Protein AF-A0A9D7W860-F1 (afdb_monomer_lite)

pLDDT: mean 84.28, std 11.46, range [34.5, 96.5]

Secondary structure (DSSP, 8-state):
---HHHHTT--TT--HHHHHHHHHHHHHHH-TTT---TTHHHHHHHHHHHHHHHSSHHHHHHHHHHHHHHHHHHHHHHHHS----PPPHHHHHHTS-HHHHHHHHHHHHHHHHHHHHHHHHHHS-HHHHHHHHHHHHHHHHHHHHHTSS--SSHHHHHHHHHHHHHHHHHHHHHHHHHHHHHHHHTTTS---S-HHHHHHHHHHHHHHHHHHHHHHHHHHHHHHHHHHSEEEEEEEE-TTT-BTTEEEEEEEETTEEEEEEEE--TTSBPB-SSSEEEEEEETTEEEEEEEPBTT-TTSHHHHTT--

Foldseek 3Di:
DDDLCVLLVHDQPDDLVSLVVSLVVVCCALPPVRDPDPCSVVSNVSSVVSCVQSNDDVSVVVVSVVVVVVVVVVVVVVVPPPPPPPCDPVNVCVPDDPVRNVVVVLLVVLVVLLVVVVVVCVVPPPVVLVVVLVVLLVVLLVLCLVLVLPFPDPVSVVSNVVSLVSNLVSLVVVLVVVVSVVSNVCSVPVPPDPVVVVSVVVSVVVSVVSVVVSVVVVVVVLVVQLVPAKDKDKWFWDPVPADQQWTWTWDDDDHDITTHIDGHHPVFFDDDPPRIFIKIAGPVDRSSIDTDGPPPPPCVVVVVVPD

Radius of gyration: 43.23 Å; chains: 1; bounding box: 90×48×123 Å

Structure (mmCIF, N/CA/C/O backbone):
data_AF-A0A9D7W860-F1
#
_entry.id   AF-A0A9D7W860-F1
#
loop_
_atom_site.group_PDB
_atom_site.id
_atom_site.type_symbol
_atom_site.label_atom_id
_atom_site.label_alt_id
_atom_site.label_comp_id
_atom_site.label_asym_id
_atom_site.label_entity_id
_atom_site.label_seq_id
_atom_site.pdbx_PDB_ins_code
_atom_site.Cartn_x
_atom_site.Cartn_y
_atom_site.Cartn_z
_atom_site.occupancy
_atom_site.B_iso_or_equiv
_atom_site.auth_seq_id
_atom_site.auth_comp_id
_atom_site.auth_asym_id
_atom_site.auth_atom_id
_atom_site.pdbx_PDB_model_num
ATOM 1 N N . MET A 1 1 ? 32.464 1.309 -52.902 1.00 80.38 1 MET A N 1
ATOM 2 C CA . MET A 1 1 ? 33.036 2.645 -53.168 1.00 80.38 1 MET A CA 1
ATOM 3 C C . MET A 1 1 ? 33.181 3.359 -51.838 1.00 80.38 1 MET A C 1
ATOM 5 O O . MET A 1 1 ? 32.217 3.386 -51.080 1.00 80.38 1 MET A O 1
ATOM 9 N N . ILE A 1 2 ? 34.373 3.854 -51.524 1.00 86.06 2 ILE A N 1
ATOM 10 C CA . ILE A 1 2 ? 34.630 4.595 -50.285 1.00 86.06 2 ILE A CA 1
ATOM 11 C C . ILE A 1 2 ? 34.098 6.019 -50.465 1.00 86.06 2 ILE A C 1
ATOM 13 O O . ILE A 1 2 ? 34.296 6.606 -51.526 1.00 86.06 2 ILE A O 1
ATOM 17 N N . ASN A 1 3 ? 33.403 6.555 -49.458 1.00 92.38 3 ASN A N 1
ATOM 18 C CA . ASN A 1 3 ? 32.897 7.927 -49.478 1.00 92.38 3 ASN A CA 1
ATOM 19 C C . ASN A 1 3 ? 33.919 8.871 -48.821 1.00 92.38 3 ASN A C 1
ATOM 21 O O . ASN A 1 3 ? 34.008 8.933 -47.595 1.00 92.38 3 ASN A O 1
ATOM 25 N N . TYR A 1 4 ? 34.661 9.615 -49.639 1.00 92.81 4 TYR A N 1
ATOM 26 C CA . TYR A 1 4 ? 35.712 10.528 -49.191 1.00 92.81 4 TYR A CA 1
ATOM 27 C C . TYR A 1 4 ? 35.168 11.793 -48.511 1.00 92.81 4 TYR A C 1
ATOM 29 O O . TYR A 1 4 ? 35.831 12.320 -47.621 1.00 92.81 4 TYR A O 1
ATOM 37 N N . TYR A 1 5 ? 33.943 12.233 -48.828 1.00 92.44 5 TYR A N 1
ATOM 38 C CA . TYR A 1 5 ? 33.283 13.322 -48.093 1.00 92.44 5 TYR A CA 1
ATOM 39 C C . TYR A 1 5 ? 33.079 12.953 -46.625 1.00 92.44 5 TYR A C 1
ATOM 41 O O . TYR A 1 5 ? 33.409 13.736 -45.739 1.00 92.44 5 TYR A O 1
ATOM 49 N N . LYS A 1 6 ? 32.632 11.718 -46.360 1.00 93.06 6 LYS A N 1
ATOM 50 C CA . LYS A 1 6 ? 32.472 11.210 -44.991 1.00 93.06 6 LYS A CA 1
ATOM 51 C C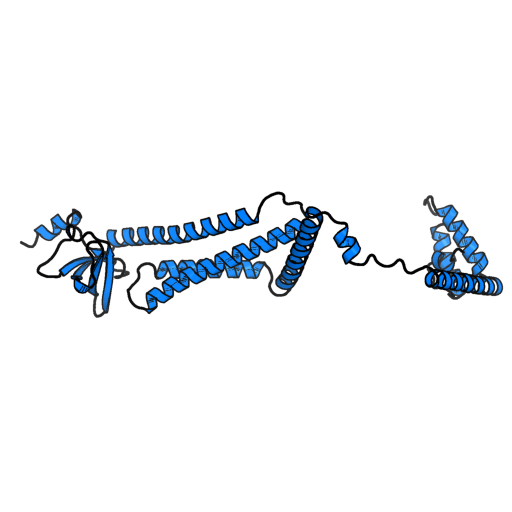 . LYS A 1 6 ? 33.798 11.099 -44.242 1.00 93.06 6 LYS A C 1
ATOM 53 O O . LYS A 1 6 ? 33.824 11.387 -43.052 1.00 93.06 6 LYS A O 1
ATOM 58 N N . ILE A 1 7 ? 34.879 10.722 -44.926 1.00 91.44 7 ILE A N 1
ATOM 59 C CA . ILE A 1 7 ? 36.225 10.652 -44.328 1.00 91.44 7 ILE A CA 1
ATOM 60 C C . ILE A 1 7 ? 36.727 12.051 -43.949 1.00 91.44 7 ILE A C 1
ATOM 62 O O . ILE A 1 7 ? 37.344 12.221 -42.903 1.00 91.44 7 ILE A O 1
ATOM 66 N N . LEU A 1 8 ? 36.407 13.066 -44.755 1.00 90.88 8 LEU A N 1
ATOM 67 C CA . LEU A 1 8 ? 36.710 14.467 -44.455 1.00 90.88 8 LEU A CA 1
ATOM 68 C C . LEU A 1 8 ? 35.730 15.117 -43.459 1.00 90.88 8 LEU A C 1
ATOM 70 O O . LEU A 1 8 ? 35.940 16.266 -43.073 1.00 90.88 8 LEU A O 1
ATOM 74 N N . GLY A 1 9 ? 34.669 14.416 -43.043 1.00 91.44 9 GLY A N 1
ATOM 75 C CA . GLY A 1 9 ? 33.631 14.952 -42.157 1.00 91.44 9 GLY A CA 1
ATOM 76 C C . GLY A 1 9 ? 32.735 16.011 -42.810 1.00 91.44 9 GLY A C 1
ATOM 77 O O . GLY A 1 9 ? 32.184 16.859 -42.112 1.00 91.44 9 GLY A O 1
ATOM 78 N N . LEU A 1 10 ? 32.612 15.987 -44.137 1.00 92.88 10 LEU A N 1
ATOM 79 C CA . LEU A 1 10 ? 31.811 16.922 -44.924 1.00 92.88 10 LEU A CA 1
ATOM 80 C C . LEU A 1 10 ? 30.508 16.280 -45.406 1.00 92.88 10 LEU A C 1
ATOM 82 O O . LEU A 1 10 ? 30.388 15.056 -45.523 1.00 92.88 10 LEU A O 1
ATOM 86 N N . GLU A 1 11 ? 29.535 17.124 -45.740 1.00 91.88 11 GLU A N 1
ATOM 87 C CA . GLU A 1 11 ? 28.359 16.685 -46.485 1.00 91.88 11 GLU A CA 1
ATOM 88 C C . GLU A 1 11 ? 28.748 16.248 -47.906 1.00 91.88 11 GLU A C 1
ATOM 90 O O . GLU A 1 11 ? 29.725 16.727 -48.492 1.00 91.88 11 GLU A O 1
ATOM 95 N N . ASN A 1 12 ? 27.981 15.314 -48.475 1.00 89.38 12 ASN A N 1
ATOM 96 C CA . ASN A 1 12 ? 28.189 14.898 -49.861 1.00 89.38 12 ASN A CA 1
ATOM 97 C C . ASN A 1 12 ? 28.020 16.114 -50.787 1.00 89.38 12 ASN A C 1
ATOM 99 O O . ASN A 1 12 ? 27.117 16.919 -50.573 1.00 89.38 12 ASN A O 1
ATOM 103 N N . TYR A 1 13 ? 28.838 16.205 -51.839 1.00 89.25 13 TYR A N 1
ATOM 104 C CA . TYR A 1 13 ? 28.833 17.315 -52.805 1.00 89.25 13 TYR A CA 1
ATOM 105 C C . TYR A 1 13 ? 29.320 18.675 -52.254 1.00 89.25 13 TYR A C 1
ATOM 107 O O . TYR A 1 13 ? 29.148 19.699 -52.918 1.00 89.25 13 TYR A O 1
ATOM 115 N N . ALA A 1 14 ? 29.984 18.705 -51.089 1.00 91.50 14 ALA A N 1
ATOM 116 C CA . ALA A 1 14 ? 30.584 19.919 -50.519 1.00 91.50 14 ALA A CA 1
ATOM 117 C C . ALA A 1 14 ? 31.565 20.625 -51.480 1.00 91.50 14 ALA A C 1
ATOM 119 O O . ALA A 1 14 ? 32.156 20.006 -52.374 1.00 91.50 14 ALA A O 1
ATOM 120 N N . SER A 1 15 ? 31.751 21.938 -51.309 1.00 92.44 15 SER A N 1
ATOM 121 C CA . SER A 1 15 ? 32.576 22.760 -52.205 1.00 92.44 15 SER A CA 1
ATOM 122 C C . SER A 1 15 ? 34.067 22.380 -52.148 1.00 92.44 15 SER A C 1
ATOM 124 O O . SER A 1 15 ? 34.555 21.846 -51.154 1.00 92.44 15 SER A O 1
ATOM 126 N N . ILE A 1 16 ? 34.827 22.664 -53.214 1.00 91.50 16 ILE A N 1
ATOM 127 C CA . ILE A 1 16 ? 36.275 22.363 -53.253 1.00 91.50 16 ILE A CA 1
ATOM 128 C C . ILE A 1 16 ? 37.029 23.140 -52.166 1.00 91.50 16 ILE A C 1
ATOM 130 O O . ILE A 1 16 ? 38.019 22.653 -51.614 1.00 91.50 16 ILE A O 1
ATOM 134 N N . THR A 1 17 ? 36.565 24.347 -51.836 1.00 91.56 17 THR A N 1
ATOM 135 C CA . THR A 1 17 ? 37.132 25.147 -50.749 1.00 91.56 17 THR A CA 1
ATOM 136 C C . THR A 1 17 ? 36.980 24.440 -49.407 1.00 91.56 17 THR A C 1
ATOM 138 O O . THR A 1 17 ? 37.959 24.369 -48.665 1.00 91.56 17 THR A O 1
ATOM 141 N N . ASP A 1 18 ? 35.825 23.828 -49.141 1.00 91.94 18 ASP A N 1
ATOM 142 C CA . ASP A 1 18 ? 35.564 23.093 -47.895 1.00 91.94 18 ASP A CA 1
ATOM 143 C C . ASP A 1 18 ? 36.369 21.792 -47.823 1.00 91.94 18 ASP A C 1
ATOM 145 O O . ASP A 1 18 ? 36.938 21.450 -46.788 1.00 91.94 18 ASP A O 1
ATOM 149 N N . VAL A 1 19 ? 36.505 21.094 -48.952 1.00 92.50 19 VAL A N 1
ATOM 150 C CA . VAL A 1 19 ? 37.361 19.904 -49.068 1.00 92.50 19 VAL A CA 1
ATOM 151 C C . VAL A 1 19 ? 38.817 20.248 -48.745 1.00 92.50 19 VAL A C 1
ATOM 153 O O . VAL A 1 19 ? 39.468 19.554 -47.961 1.00 92.50 19 VAL A O 1
ATOM 156 N N . LYS A 1 20 ? 39.338 21.348 -49.304 1.00 91.56 20 LYS A N 1
ATOM 157 C CA . LYS A 1 20 ? 40.728 21.779 -49.086 1.00 91.56 20 LYS A CA 1
ATOM 158 C C . LYS A 1 20 ? 40.980 22.215 -47.642 1.00 91.56 20 LYS A C 1
ATOM 160 O O . LYS A 1 20 ? 42.070 21.960 -47.124 1.00 91.56 20 LYS A O 1
ATOM 165 N N . THR A 1 21 ? 40.019 22.868 -46.990 1.00 93.75 21 THR A N 1
ATOM 166 C CA . THR A 1 21 ? 40.152 23.277 -45.582 1.00 93.75 21 THR A CA 1
ATOM 167 C C . THR A 1 21 ? 40.072 22.076 -44.642 1.00 93.75 21 THR A C 1
ATOM 169 O O . THR A 1 21 ? 40.943 21.935 -43.779 1.00 93.75 21 THR A O 1
ATOM 172 N N . ALA A 1 22 ? 39.112 21.171 -44.851 1.00 92.75 22 ALA A N 1
ATOM 173 C CA . ALA A 1 22 ? 38.958 19.948 -44.064 1.00 92.75 22 ALA A CA 1
ATOM 174 C C . ALA A 1 22 ? 40.185 19.032 -44.183 1.00 92.75 22 ALA A C 1
ATOM 176 O O . ALA A 1 22 ? 40.736 18.607 -43.167 1.00 92.75 22 ALA A O 1
ATOM 177 N N . TYR A 1 23 ? 40.692 18.823 -45.403 1.00 93.88 23 TYR A N 1
ATOM 178 C CA . TYR A 1 23 ? 41.920 18.059 -45.637 1.00 93.88 23 TYR A CA 1
ATOM 179 C C . TYR A 1 23 ? 43.113 18.651 -44.875 1.00 93.88 23 TYR A C 1
ATOM 181 O O . TYR A 1 23 ? 43.808 17.934 -44.160 1.00 93.88 23 TYR A O 1
ATOM 189 N N . LYS A 1 24 ? 43.338 19.971 -44.970 1.00 92.38 24 LYS A N 1
ATOM 190 C CA . LYS A 1 24 ? 44.455 20.640 -44.275 1.00 92.38 24 LYS A CA 1
ATOM 191 C C . LYS A 1 24 ? 44.361 20.516 -42.754 1.00 92.38 24 LYS A C 1
ATOM 193 O O . LYS A 1 24 ? 45.394 20.490 -42.089 1.00 92.38 24 LYS A O 1
ATOM 198 N N . LYS A 1 25 ? 43.146 20.484 -42.204 1.00 93.31 25 LYS A N 1
ATOM 199 C CA . LYS A 1 25 ? 42.916 20.305 -40.768 1.00 93.31 25 LYS A CA 1
ATOM 200 C C . LYS A 1 25 ? 43.225 18.870 -40.338 1.00 93.31 25 LYS A C 1
ATOM 202 O O . LYS A 1 25 ? 43.970 18.681 -39.384 1.00 93.31 25 LYS A O 1
ATOM 207 N N . LEU A 1 26 ? 42.699 17.886 -41.066 1.00 91.62 26 LEU A N 1
ATOM 208 C CA . LEU A 1 26 ? 42.833 16.467 -40.729 1.00 91.62 26 LEU A CA 1
ATOM 209 C C . LEU A 1 26 ? 44.247 15.932 -40.976 1.00 91.62 26 LEU A C 1
ATOM 211 O O . LEU A 1 26 ? 44.757 15.175 -40.158 1.00 91.62 26 LEU A O 1
ATOM 215 N N . ILE A 1 27 ? 44.930 16.379 -42.034 1.00 91.38 27 ILE A N 1
ATOM 216 C CA . ILE A 1 27 ? 46.297 15.922 -42.319 1.00 91.38 27 ILE A CA 1
ATOM 217 C C . ILE A 1 27 ? 47.278 16.358 -41.227 1.00 91.38 27 ILE A C 1
ATOM 219 O O . ILE A 1 27 ? 48.158 15.596 -40.868 1.00 91.38 27 ILE A O 1
ATOM 223 N N . LYS A 1 28 ? 47.096 17.545 -40.631 1.00 89.38 28 LYS A N 1
ATOM 224 C CA . LYS A 1 28 ? 47.920 18.005 -39.499 1.00 89.38 28 LYS A CA 1
ATOM 225 C C . LYS A 1 28 ? 47.715 17.169 -38.238 1.00 89.38 28 LYS A C 1
ATOM 227 O O . LYS A 1 28 ? 48.594 17.145 -37.388 1.00 89.38 28 LYS A O 1
ATOM 232 N N . GLN A 1 29 ? 46.551 16.540 -38.113 1.00 87.00 29 GLN A N 1
ATOM 233 C CA . GLN A 1 29 ? 46.183 15.730 -36.962 1.00 87.00 29 GLN A CA 1
ATOM 234 C C . GLN A 1 29 ? 46.633 14.274 -37.113 1.00 87.00 29 GLN A C 1
ATOM 236 O O . GLN A 1 29 ? 47.006 13.670 -36.118 1.00 87.00 29 GLN A O 1
ATOM 241 N N . TYR A 1 30 ? 46.601 13.726 -38.331 1.00 89.00 30 TYR A N 1
ATOM 242 C CA . TYR A 1 30 ? 46.876 12.309 -38.598 1.00 89.00 30 TYR A CA 1
ATOM 243 C C . TYR A 1 30 ? 48.201 12.045 -39.323 1.00 89.00 30 TYR A C 1
ATOM 245 O O . TYR A 1 30 ? 48.482 10.891 -39.625 1.00 89.00 30 TYR A O 1
ATOM 253 N N . HIS A 1 31 ? 49.027 13.065 -39.589 1.00 85.19 31 HIS A N 1
ATOM 254 C CA . HIS A 1 31 ? 50.333 12.858 -40.224 1.00 85.19 31 HIS A CA 1
ATOM 255 C C . HIS A 1 31 ? 51.189 11.883 -39.395 1.00 85.19 31 HIS A C 1
ATOM 257 O O . HIS A 1 31 ? 51.284 12.088 -38.181 1.00 85.19 31 HIS A O 1
ATOM 263 N N . PRO A 1 32 ? 51.856 10.888 -40.011 1.00 85.31 32 PRO A N 1
ATOM 264 C CA . PRO A 1 32 ? 52.667 9.903 -39.285 1.00 85.31 32 PRO A CA 1
ATOM 265 C C . PRO A 1 32 ? 53.799 10.540 -38.461 1.00 85.31 32 PRO A C 1
ATOM 267 O O . PRO A 1 32 ? 54.179 10.008 -37.427 1.00 85.31 32 PRO A O 1
ATOM 270 N N . ASP A 1 33 ? 54.286 11.716 -38.871 1.00 85.69 33 ASP A N 1
ATOM 271 C CA . ASP A 1 33 ? 55.333 12.445 -38.134 1.00 85.69 33 ASP A CA 1
ATOM 272 C C . ASP A 1 33 ? 54.820 13.204 -36.893 1.00 85.69 33 ASP A C 1
ATOM 274 O O . ASP A 1 33 ? 55.619 13.654 -36.074 1.00 85.69 33 ASP A O 1
ATOM 278 N N . VAL A 1 34 ? 53.504 13.414 -36.766 1.00 84.69 34 VAL A N 1
ATOM 279 C CA . VAL A 1 34 ? 52.897 14.248 -35.704 1.00 84.69 34 VAL A CA 1
ATOM 280 C C . VAL A 1 34 ? 51.986 13.430 -34.787 1.00 84.69 34 VAL A C 1
ATOM 282 O O . VAL A 1 34 ? 51.887 13.726 -33.598 1.00 84.69 34 VAL A O 1
ATOM 285 N N . SER A 1 35 ? 51.318 12.409 -35.323 1.00 83.25 35 SER A N 1
ATOM 286 C CA . SER A 1 35 ? 50.382 11.566 -34.583 1.00 83.25 35 SER A CA 1
ATOM 287 C C . SER A 1 35 ? 51.039 10.272 -34.116 1.00 83.25 35 SER A C 1
ATOM 289 O O . SER A 1 35 ? 51.704 9.595 -34.890 1.00 83.25 35 SER A O 1
ATOM 291 N N . SER A 1 36 ? 50.802 9.894 -32.860 1.00 82.38 36 SER A N 1
ATOM 292 C CA . SER A 1 36 ? 51.228 8.603 -32.293 1.00 82.38 36 SER A CA 1
ATOM 293 C C . SER A 1 36 ? 50.157 7.509 -32.413 1.00 82.38 36 SER A C 1
ATOM 295 O O . SER A 1 36 ? 50.280 6.459 -31.785 1.00 82.38 36 SER A O 1
ATOM 297 N N . ASP A 1 37 ? 49.079 7.774 -33.155 1.00 82.81 37 ASP A N 1
ATOM 298 C CA . ASP A 1 37 ? 47.949 6.859 -33.316 1.00 82.81 37 ASP A CA 1
ATOM 299 C C . ASP A 1 37 ? 48.332 5.702 -34.266 1.00 82.81 37 ASP A C 1
ATOM 301 O O . ASP A 1 37 ? 48.817 5.978 -35.368 1.00 82.81 37 ASP A O 1
ATOM 305 N N . PRO A 1 38 ? 48.140 4.420 -33.897 1.00 83.50 38 PRO A N 1
ATOM 306 C CA . PRO A 1 38 ? 48.471 3.279 -34.760 1.00 83.50 38 PRO A CA 1
ATOM 307 C C . PRO A 1 38 ? 47.781 3.306 -36.134 1.00 83.50 38 PRO A C 1
ATOM 309 O O . PRO A 1 38 ? 48.336 2.782 -37.098 1.00 83.50 38 PRO A O 1
ATOM 312 N N . ASP A 1 39 ? 46.627 3.970 -36.252 1.00 84.56 39 ASP A N 1
ATOM 313 C CA . ASP A 1 39 ? 45.860 4.073 -37.502 1.00 84.56 39 ASP A CA 1
ATOM 314 C C . ASP A 1 39 ? 46.213 5.329 -38.336 1.00 84.56 39 ASP A C 1
ATOM 316 O O . ASP A 1 39 ? 45.613 5.591 -39.386 1.00 84.56 39 ASP A O 1
ATOM 320 N N . ALA A 1 40 ? 47.192 6.132 -37.894 1.00 86.00 40 ALA A N 1
ATOM 321 C CA . ALA A 1 40 ? 47.572 7.398 -38.527 1.00 86.00 40 ALA A CA 1
ATOM 322 C C . ALA A 1 40 ? 48.028 7.233 -39.989 1.00 86.00 40 ALA A C 1
ATOM 324 O O . ALA A 1 40 ? 47.690 8.056 -40.847 1.00 86.00 40 ALA A O 1
ATOM 325 N N . GLU A 1 41 ? 48.753 6.155 -40.298 1.00 87.94 41 GLU A N 1
ATOM 326 C CA . GLU A 1 41 ? 49.232 5.871 -41.655 1.00 87.94 41 GLU A CA 1
ATOM 327 C C . GLU A 1 41 ? 48.070 5.564 -42.615 1.00 87.94 41 GLU A C 1
ATOM 329 O O . GLU A 1 41 ? 48.001 6.105 -43.725 1.00 87.94 41 GLU A O 1
ATOM 334 N N . GLU A 1 42 ? 47.120 4.733 -42.179 1.00 89.56 42 GLU A N 1
ATOM 335 C CA . GLU A 1 42 ? 45.969 4.344 -42.995 1.00 89.56 42 GLU A CA 1
ATOM 336 C C . GLU A 1 42 ? 45.033 5.539 -43.226 1.00 89.56 42 GLU A C 1
ATOM 338 O O . GLU A 1 42 ? 44.626 5.816 -44.359 1.00 89.56 42 GLU A O 1
ATOM 343 N N . MET A 1 43 ? 44.770 6.323 -42.178 1.00 87.62 43 MET A N 1
ATOM 344 C CA . MET A 1 43 ? 43.968 7.542 -42.280 1.00 87.62 43 MET A CA 1
ATOM 345 C C . MET A 1 43 ? 44.619 8.580 -43.193 1.00 87.62 43 MET A C 1
ATOM 347 O O . MET A 1 43 ? 43.941 9.157 -44.045 1.00 87.62 43 MET A O 1
ATOM 351 N N . THR A 1 44 ? 45.934 8.771 -43.094 1.00 90.06 44 THR A N 1
ATOM 352 C CA . THR A 1 44 ? 46.683 9.651 -44.002 1.00 90.06 44 THR A CA 1
ATOM 353 C C . THR A 1 44 ? 46.546 9.209 -45.459 1.00 90.06 44 THR A C 1
ATOM 355 O O . THR A 1 44 ? 46.323 10.045 -46.339 1.00 90.06 44 THR A O 1
ATOM 358 N N . ARG A 1 45 ? 46.590 7.898 -45.730 1.00 92.00 45 ARG A N 1
ATOM 359 C CA . ARG A 1 45 ? 46.369 7.342 -47.074 1.00 92.00 45 ARG A CA 1
ATOM 360 C C . ARG A 1 45 ? 44.979 7.692 -47.610 1.00 92.00 45 ARG A C 1
ATOM 362 O O . ARG A 1 45 ? 44.866 8.185 -48.733 1.00 92.00 45 ARG A O 1
ATOM 369 N N . TYR A 1 46 ? 43.929 7.519 -46.807 1.00 92.38 46 TYR A N 1
ATOM 370 C CA . TYR A 1 46 ? 42.569 7.885 -47.216 1.00 92.38 46 TYR A CA 1
ATOM 371 C C . TYR A 1 46 ? 42.376 9.394 -47.402 1.00 92.38 46 TYR A C 1
ATOM 373 O O . TYR A 1 46 ? 41.659 9.801 -48.316 1.00 92.38 46 TYR A O 1
ATOM 381 N N . LEU A 1 47 ? 43.020 10.228 -46.580 1.00 92.38 47 LEU A N 1
ATOM 382 C CA . LEU A 1 47 ? 42.992 11.686 -46.735 1.00 92.38 47 LEU A CA 1
ATOM 383 C C . LEU A 1 47 ? 43.669 12.125 -48.040 1.00 92.38 47 LEU A C 1
ATOM 385 O O . LEU A 1 47 ? 43.158 13.010 -48.728 1.00 92.38 47 LEU A O 1
ATOM 389 N N . ASN A 1 48 ? 44.781 11.488 -48.410 1.00 92.44 48 ASN A N 1
ATOM 390 C CA . ASN A 1 48 ? 45.473 11.755 -49.670 1.00 92.44 48 ASN A CA 1
ATOM 391 C C . ASN A 1 48 ? 44.611 11.375 -50.880 1.00 92.44 48 ASN A C 1
ATOM 393 O O . ASN A 1 48 ? 44.461 12.192 -51.788 1.00 92.44 48 ASN A O 1
ATOM 397 N N . HIS A 1 49 ? 43.959 10.209 -50.853 1.00 92.56 49 HIS A N 1
ATOM 398 C CA . HIS A 1 49 ? 42.997 9.837 -51.894 1.00 92.56 49 HIS A CA 1
ATOM 399 C C . HIS A 1 49 ? 41.791 10.781 -51.930 1.00 92.56 49 HIS A C 1
ATOM 401 O O . HIS A 1 49 ? 41.359 11.191 -53.004 1.00 92.56 49 HIS A O 1
ATOM 407 N N . ALA A 1 50 ? 41.275 11.210 -50.774 1.00 92.12 50 ALA A N 1
ATOM 408 C CA . ALA A 1 50 ? 40.201 12.196 -50.729 1.00 92.12 50 ALA A CA 1
ATOM 409 C C . ALA A 1 50 ? 40.606 13.503 -51.430 1.00 92.12 50 ALA A C 1
ATOM 411 O O . ALA A 1 50 ? 39.821 14.058 -52.194 1.00 92.12 50 ALA A O 1
ATOM 412 N N . LYS A 1 51 ? 41.841 13.973 -51.229 1.00 91.94 51 LYS A N 1
ATOM 413 C CA . LYS A 1 51 ? 42.375 15.148 -51.930 1.00 91.94 51 LYS A CA 1
ATOM 414 C C . LYS A 1 51 ? 42.553 14.909 -53.431 1.00 91.94 51 LYS A C 1
ATOM 416 O O . LYS A 1 51 ? 42.259 15.815 -54.201 1.00 91.94 51 LYS A O 1
ATOM 421 N N . GLU A 1 52 ? 43.028 13.738 -53.840 1.00 91.44 52 GLU A N 1
ATOM 422 C CA . GLU A 1 52 ? 43.226 13.373 -55.250 1.00 91.44 52 GLU A CA 1
ATOM 423 C C . GLU A 1 52 ? 41.902 13.386 -56.031 1.00 91.44 52 GLU A C 1
ATOM 425 O O . GLU A 1 52 ? 41.808 13.994 -57.095 1.00 91.44 52 GLU A O 1
ATOM 430 N N . PHE A 1 53 ? 40.851 12.790 -55.463 1.00 90.94 53 PHE A N 1
ATOM 431 C CA . PHE A 1 53 ? 39.552 12.682 -56.130 1.00 90.94 53 PHE A CA 1
ATOM 432 C C . PHE A 1 53 ? 38.662 13.921 -55.964 1.00 90.94 53 PHE A C 1
ATOM 434 O O . PHE A 1 53 ? 37.840 14.182 -56.833 1.00 90.94 53 PHE A O 1
ATOM 441 N N . LEU A 1 54 ? 38.804 14.694 -54.879 1.00 91.88 54 LEU A N 1
ATOM 442 C CA . LEU A 1 54 ? 37.928 15.842 -54.583 1.00 91.88 54 LEU A CA 1
ATOM 443 C C . LEU A 1 54 ? 38.609 17.215 -54.740 1.00 91.88 54 LEU A C 1
ATOM 445 O O . LEU A 1 54 ? 37.954 18.248 -54.574 1.00 91.88 54 LEU A O 1
ATOM 449 N N . GLY A 1 55 ? 39.921 17.252 -54.989 1.00 85.81 55 GLY A N 1
ATOM 450 C CA . GLY A 1 55 ? 40.726 18.480 -54.985 1.00 85.81 55 GLY A CA 1
ATOM 451 C C . GLY A 1 55 ? 40.635 19.321 -56.259 1.00 85.81 55 GLY A C 1
ATOM 452 O O . GLY A 1 55 ? 40.787 20.548 -56.171 1.00 85.81 55 GLY A O 1
ATOM 453 N N . ASP A 1 56 ? 40.344 18.672 -57.389 1.00 91.31 56 ASP A N 1
ATOM 454 C CA . ASP A 1 56 ? 40.242 19.270 -58.722 1.00 91.31 56 ASP A CA 1
ATOM 455 C C . ASP A 1 56 ? 38.817 19.161 -59.269 1.00 91.31 56 ASP A C 1
ATOM 457 O O . ASP A 1 56 ? 38.108 18.194 -59.000 1.00 91.31 56 ASP A O 1
ATOM 461 N N . GLN A 1 57 ? 38.396 20.156 -60.055 1.00 89.69 57 GLN A N 1
ATOM 462 C CA . GLN A 1 57 ? 37.016 20.262 -60.540 1.00 89.69 57 GLN A CA 1
ATOM 463 C C . GLN A 1 57 ? 36.600 19.055 -61.394 1.00 89.69 57 GLN A C 1
ATOM 465 O O . GLN A 1 57 ? 35.550 18.473 -61.142 1.00 89.69 57 GLN A O 1
ATOM 470 N N . LEU A 1 58 ? 37.438 18.648 -62.354 1.00 91.00 58 LEU A N 1
ATOM 471 C CA . LEU A 1 58 ? 37.149 17.515 -63.243 1.00 91.00 58 LEU A CA 1
ATOM 472 C C . LEU A 1 58 ? 37.084 16.190 -62.466 1.00 91.00 58 LEU A C 1
ATOM 474 O O . LEU A 1 58 ? 36.103 15.458 -62.570 1.00 91.00 58 LEU A O 1
ATOM 478 N N . SER A 1 59 ? 38.083 15.924 -61.617 1.00 89.12 59 SER A N 1
ATOM 479 C CA . SER A 1 59 ? 38.138 14.715 -60.783 1.00 89.12 59 SER A CA 1
ATOM 480 C C . SER A 1 59 ? 36.958 14.626 -59.814 1.00 89.12 59 SER A C 1
ATOM 482 O O . SER A 1 59 ? 36.376 13.552 -59.639 1.00 89.12 59 SER A O 1
ATOM 484 N N . LYS A 1 60 ? 36.558 15.764 -59.228 1.00 91.88 60 LYS A N 1
ATOM 485 C CA . LYS A 1 60 ? 35.410 15.848 -58.325 1.00 91.88 60 LYS A CA 1
ATOM 486 C C . LYS A 1 60 ? 34.105 15.542 -59.056 1.00 91.88 60 LYS A C 1
ATOM 488 O O . LYS A 1 60 ? 33.296 14.782 -58.535 1.00 91.88 60 LYS A O 1
ATOM 493 N N . GLU A 1 61 ? 33.890 16.105 -60.244 1.00 92.69 61 GLU A N 1
ATOM 494 C CA . GLU A 1 61 ? 32.671 15.863 -61.029 1.00 92.69 61 GLU A CA 1
ATOM 495 C C . GLU A 1 61 ? 32.507 14.384 -61.406 1.00 92.69 61 GLU A C 1
ATOM 497 O O . GLU A 1 61 ? 31.406 13.826 -61.302 1.00 92.69 61 GLU A O 1
ATOM 502 N N . ASP A 1 62 ? 33.601 13.726 -61.790 1.00 92.06 62 ASP A N 1
ATOM 503 C CA . ASP A 1 62 ? 33.604 12.294 -62.087 1.00 92.06 62 ASP A CA 1
ATOM 504 C C . ASP A 1 62 ? 33.350 11.451 -60.832 1.00 92.06 62 ASP A C 1
ATOM 506 O O . ASP A 1 62 ? 32.537 10.517 -60.859 1.00 92.06 62 ASP A O 1
ATOM 510 N N . TYR A 1 63 ? 33.974 11.811 -59.708 1.00 92.56 63 TYR A N 1
ATOM 511 C CA . TYR A 1 63 ? 33.743 11.153 -58.426 1.00 92.56 63 TYR A CA 1
ATOM 512 C C . TYR A 1 63 ? 32.291 11.311 -57.947 1.00 92.56 63 TYR A C 1
ATOM 514 O O . TYR A 1 63 ? 31.656 10.331 -57.551 1.00 92.56 63 TYR A O 1
ATOM 522 N N . ASP A 1 64 ? 31.727 12.514 -58.046 1.00 93.31 64 ASP A N 1
ATOM 523 C CA . ASP A 1 64 ? 30.347 12.830 -57.669 1.00 93.31 64 ASP A CA 1
ATOM 524 C C . ASP A 1 64 ? 29.334 12.033 -58.503 1.00 93.31 64 ASP A C 1
ATOM 526 O O . ASP A 1 64 ? 28.334 11.523 -57.974 1.00 93.31 64 ASP A O 1
ATOM 530 N N . ARG A 1 65 ? 29.613 11.860 -59.801 1.00 92.12 65 ARG A N 1
ATOM 531 C CA . ARG A 1 65 ? 28.818 11.013 -60.700 1.00 92.12 65 ARG A CA 1
ATOM 532 C C . ARG A 1 65 ? 28.875 9.547 -60.278 1.00 92.12 65 ARG A C 1
ATOM 534 O O . ARG A 1 65 ? 27.826 8.905 -60.177 1.00 92.12 65 ARG A O 1
ATOM 541 N N . GLN A 1 66 ? 30.067 9.022 -60.002 1.00 92.06 66 GLN A N 1
ATOM 542 C CA . GLN A 1 66 ? 30.243 7.643 -59.539 1.00 92.06 66 GLN A CA 1
ATOM 543 C C . GLN A 1 66 ? 29.555 7.407 -58.188 1.00 92.06 66 GLN A C 1
ATOM 545 O O . GLN A 1 66 ? 28.849 6.409 -58.021 1.00 92.06 66 GLN A O 1
ATOM 550 N N . LEU A 1 67 ? 29.680 8.353 -57.252 1.00 92.81 67 LEU A N 1
ATOM 551 C CA . LEU A 1 67 ? 29.056 8.286 -55.933 1.00 92.81 67 LEU A CA 1
ATOM 552 C C . LEU A 1 67 ? 27.529 8.268 -56.049 1.00 92.81 67 LEU A C 1
ATOM 554 O O . LEU A 1 67 ? 26.866 7.471 -55.381 1.00 92.81 67 LEU A O 1
ATOM 558 N N . LYS A 1 68 ? 26.970 9.088 -56.948 1.00 92.38 68 LYS A N 1
ATOM 559 C CA . LYS A 1 68 ? 25.533 9.104 -57.247 1.00 92.38 68 LYS A CA 1
ATOM 560 C C . LYS A 1 68 ? 25.055 7.759 -57.794 1.00 92.38 68 LYS A C 1
ATOM 562 O O . LYS A 1 68 ? 24.040 7.246 -57.328 1.00 92.38 68 LYS A O 1
ATOM 567 N N . ILE A 1 69 ? 25.780 7.173 -58.749 1.00 91.69 69 ILE A N 1
ATOM 568 C CA . ILE A 1 69 ? 25.439 5.862 -59.325 1.00 91.69 69 ILE A CA 1
ATOM 569 C C . ILE A 1 69 ? 25.493 4.776 -58.248 1.00 91.69 69 ILE A C 1
ATOM 571 O O . ILE A 1 69 ? 24.539 4.012 -58.110 1.00 91.69 69 ILE A O 1
ATOM 575 N N . ALA A 1 70 ? 26.554 4.744 -57.439 1.00 90.56 70 ALA A N 1
ATOM 576 C CA . ALA A 1 70 ? 26.685 3.789 -56.342 1.00 90.56 70 ALA A CA 1
ATOM 577 C C . ALA A 1 70 ? 25.521 3.904 -55.342 1.00 90.56 70 ALA A C 1
ATOM 579 O O . ALA A 1 70 ? 24.973 2.891 -54.907 1.00 90.56 70 ALA A O 1
ATOM 580 N N . TYR A 1 71 ? 25.099 5.131 -55.025 1.00 89.12 71 TYR A N 1
ATOM 581 C CA . TYR A 1 71 ? 23.965 5.374 -54.136 1.00 89.12 71 TYR A CA 1
ATOM 582 C C . TYR A 1 71 ? 22.636 4.903 -54.744 1.00 89.12 71 TYR A C 1
ATOM 584 O O . TYR A 1 71 ? 21.839 4.258 -54.064 1.00 89.12 71 TYR A O 1
ATOM 592 N N . LEU A 1 72 ? 22.407 5.164 -56.035 1.00 90.56 72 LEU A N 1
ATOM 593 C CA . LEU A 1 72 ? 21.208 4.709 -56.747 1.00 90.56 72 LEU A CA 1
ATOM 594 C C . LEU A 1 72 ? 21.127 3.179 -56.831 1.00 90.56 72 LEU A C 1
ATOM 596 O O . LEU A 1 72 ? 20.051 2.617 -56.623 1.00 90.56 72 LEU A O 1
ATOM 600 N N . VAL A 1 73 ? 22.255 2.509 -57.079 1.00 90.62 73 VAL A N 1
ATOM 601 C CA . VAL A 1 73 ? 22.342 1.041 -57.096 1.00 90.62 73 VAL A CA 1
ATOM 602 C C . VAL A 1 73 ? 22.021 0.458 -55.720 1.00 90.62 73 VAL A C 1
ATOM 604 O O . VAL A 1 73 ? 21.268 -0.510 -55.631 1.00 90.62 73 VAL A O 1
ATOM 607 N N . GLU A 1 74 ? 22.524 1.058 -54.638 1.00 87.50 74 GLU A N 1
ATOM 608 C CA . GLU A 1 74 ? 22.221 0.583 -53.284 1.00 87.50 74 GLU A CA 1
ATOM 609 C C . GLU A 1 74 ? 20.752 0.830 -52.907 1.00 87.50 74 GLU A C 1
ATOM 611 O O . GLU A 1 74 ? 20.122 -0.040 -52.311 1.00 87.50 74 GLU A O 1
ATOM 616 N N . ILE A 1 75 ? 20.151 1.953 -53.322 1.00 87.50 75 ILE A N 1
ATOM 617 C CA . ILE A 1 75 ? 18.705 2.181 -53.156 1.00 87.50 75 ILE A CA 1
ATOM 618 C C . ILE A 1 75 ? 17.895 1.103 -53.883 1.00 87.50 75 ILE A C 1
ATOM 620 O O . ILE A 1 75 ? 16.943 0.568 -53.312 1.00 87.50 75 ILE A O 1
ATOM 624 N N . ASP A 1 76 ? 18.242 0.783 -55.131 1.00 89.25 76 ASP A N 1
ATOM 625 C CA . ASP A 1 76 ? 17.553 -0.256 -55.903 1.00 89.25 76 ASP A CA 1
ATOM 626 C C . ASP A 1 76 ? 17.730 -1.635 -55.252 1.00 89.25 76 ASP A C 1
ATOM 628 O O . ASP A 1 76 ? 16.761 -2.369 -55.065 1.00 89.25 76 ASP A O 1
ATOM 632 N N . ARG A 1 77 ? 18.937 -1.949 -54.773 1.00 88.50 77 ARG A N 1
ATOM 633 C CA . ARG A 1 77 ? 19.206 -3.160 -53.991 1.00 88.50 77 ARG A CA 1
ATOM 634 C C . ARG A 1 77 ? 18.343 -3.227 -52.733 1.00 88.50 77 ARG A C 1
ATOM 636 O O . ARG A 1 77 ? 17.737 -4.264 -52.479 1.00 88.50 77 ARG A O 1
ATOM 643 N N . LEU A 1 78 ? 18.249 -2.143 -51.963 1.00 85.25 78 LEU A N 1
ATOM 644 C CA . LEU A 1 78 ? 17.426 -2.071 -50.752 1.00 85.25 78 LEU A CA 1
ATOM 645 C C . LEU A 1 78 ? 15.926 -2.181 -51.060 1.00 85.25 78 LEU A C 1
ATOM 647 O O . LEU A 1 78 ? 15.185 -2.760 -50.268 1.00 85.25 78 LEU A O 1
ATOM 651 N N . LYS A 1 79 ? 15.475 -1.675 -52.214 1.00 83.00 79 LYS A N 1
ATOM 652 C CA . LYS A 1 79 ? 14.093 -1.844 -52.693 1.00 83.00 79 LYS A CA 1
ATOM 653 C C . LYS A 1 79 ? 13.799 -3.276 -53.150 1.00 83.00 79 LYS A C 1
ATOM 655 O O . LYS A 1 79 ? 12.701 -3.764 -52.896 1.00 83.00 79 LYS A O 1
ATOM 660 N N . ARG A 1 80 ? 14.755 -3.930 -53.821 1.00 82.81 80 ARG A N 1
ATOM 661 C CA . ARG A 1 80 ? 14.638 -5.307 -54.338 1.00 82.81 80 ARG A CA 1
ATOM 662 C C . ARG A 1 80 ? 14.846 -6.375 -53.276 1.00 82.81 80 ARG A C 1
ATOM 664 O O . ARG A 1 80 ? 14.393 -7.501 -53.471 1.00 82.81 80 ARG A O 1
ATOM 671 N N . GLN A 1 81 ? 15.531 -6.060 -52.175 1.00 74.12 81 GLN A N 1
ATOM 672 C CA . GLN A 1 81 ? 15.636 -6.984 -51.054 1.00 74.12 81 GLN A CA 1
ATOM 673 C C . GLN A 1 81 ? 14.219 -7.364 -50.612 1.00 74.12 81 GLN A C 1
ATOM 675 O O . GLN A 1 81 ? 13.425 -6.473 -50.287 1.00 74.12 81 GLN A O 1
ATOM 680 N N . PRO A 1 82 ? 13.872 -8.668 -50.602 1.00 69.06 82 PRO A N 1
ATOM 681 C CA . PRO A 1 82 ? 12.578 -9.087 -50.103 1.00 69.06 82 PRO A CA 1
ATOM 682 C C . PRO A 1 82 ? 12.480 -8.558 -48.679 1.00 69.06 82 PRO A C 1
ATOM 684 O O . PRO A 1 82 ? 13.347 -8.846 -47.849 1.00 69.06 82 PRO A O 1
ATOM 687 N N . LYS A 1 83 ? 11.461 -7.733 -48.404 1.00 61.00 83 LYS A N 1
ATOM 688 C CA . LYS A 1 83 ? 11.169 -7.288 -47.041 1.00 61.00 83 LYS A CA 1
ATOM 689 C C . LYS A 1 83 ? 11.101 -8.558 -46.204 1.00 61.00 83 LYS A C 1
ATOM 691 O O . LYS A 1 83 ? 10.135 -9.302 -46.353 1.00 61.00 83 LYS A O 1
ATOM 696 N N . LYS A 1 84 ? 12.120 -8.835 -45.372 1.00 58.44 84 LYS A N 1
ATOM 697 C CA . LYS A 1 84 ? 12.067 -9.946 -44.417 1.00 58.44 84 LYS A CA 1
ATOM 698 C C . LYS A 1 84 ? 10.744 -9.773 -43.694 1.00 58.44 84 LYS A C 1
ATOM 700 O O . LYS A 1 84 ? 10.550 -8.751 -43.029 1.00 58.44 84 LYS A O 1
ATOM 705 N N . SER A 1 85 ? 9.808 -10.695 -43.918 1.00 59.34 85 SER A N 1
ATOM 706 C CA . SER A 1 85 ? 8.507 -10.637 -43.273 1.00 59.34 85 SER A CA 1
ATOM 707 C C . SER A 1 85 ? 8.806 -10.585 -41.788 1.00 59.34 85 SER A C 1
ATOM 709 O O . SER A 1 85 ? 9.392 -11.531 -41.254 1.00 59.34 85 SER A O 1
ATOM 711 N N . LYS A 1 86 ? 8.505 -9.453 -41.137 1.00 57.34 86 LYS A N 1
ATOM 712 C CA . LYS A 1 86 ? 8.621 -9.367 -39.682 1.00 57.34 86 LYS A CA 1
ATOM 713 C C . LYS A 1 86 ? 7.874 -10.589 -39.156 1.00 57.34 86 LYS A C 1
ATOM 715 O O . LYS A 1 86 ? 6.732 -10.769 -39.595 1.00 57.34 86 LYS A O 1
ATOM 720 N N . PRO A 1 87 ? 8.496 -11.448 -38.326 1.00 57.09 87 PRO A N 1
ATOM 721 C CA . PRO A 1 87 ? 7.802 -12.612 -37.806 1.00 57.09 87 PRO A CA 1
ATOM 722 C C . PRO A 1 87 ? 6.476 -12.109 -37.251 1.00 57.09 87 PRO A C 1
ATOM 724 O O . PRO A 1 87 ? 6.447 -11.162 -36.455 1.00 57.09 87 PRO A O 1
ATOM 727 N N . THR A 1 88 ? 5.372 -12.644 -37.774 1.00 59.69 88 THR A N 1
ATOM 728 C CA . THR A 1 88 ? 4.051 -12.253 -37.298 1.00 59.69 88 THR A CA 1
ATOM 729 C C . THR A 1 88 ? 4.056 -12.487 -35.795 1.00 59.69 88 THR A C 1
ATOM 731 O O . THR A 1 88 ? 4.601 -13.486 -35.326 1.00 59.69 88 THR A O 1
ATOM 734 N N . LYS A 1 89 ? 3.521 -11.540 -35.015 1.00 58.81 89 LYS A N 1
ATOM 735 C CA . LYS A 1 89 ? 3.600 -11.576 -33.544 1.00 58.81 89 LYS A CA 1
ATOM 736 C C . LYS A 1 89 ? 3.197 -12.968 -33.017 1.00 58.81 89 LYS A C 1
ATOM 738 O O . LYS A 1 89 ? 3.878 -13.513 -32.156 1.00 58.81 89 LYS A O 1
ATOM 743 N N . ASN A 1 90 ? 2.194 -13.591 -33.642 1.00 65.38 90 ASN A N 1
ATOM 744 C CA . ASN A 1 90 ? 1.744 -14.958 -33.369 1.00 65.38 90 ASN A CA 1
ATOM 745 C C . ASN A 1 90 ? 2.801 -16.053 -33.600 1.00 65.38 90 ASN A C 1
ATOM 747 O O . ASN A 1 90 ? 2.886 -16.960 -32.785 1.00 65.38 90 ASN A O 1
ATOM 751 N N . SER A 1 91 ? 3.621 -15.988 -34.654 1.00 68.19 91 SER A N 1
ATOM 752 C CA . SER A 1 91 ? 4.663 -16.994 -34.926 1.00 68.19 91 SER A CA 1
ATOM 753 C C . SER A 1 91 ? 5.721 -17.023 -33.823 1.00 68.19 91 SER A C 1
ATOM 755 O O . SER A 1 91 ? 6.056 -18.093 -33.323 1.00 68.19 91 SER A O 1
ATOM 757 N N . TYR A 1 92 ? 6.167 -15.845 -33.381 1.00 78.12 92 TYR A N 1
ATOM 758 C CA . TYR A 1 92 ? 7.113 -15.733 -32.277 1.00 78.12 92 TYR A CA 1
ATOM 759 C C . TYR A 1 92 ? 6.492 -16.199 -30.954 1.00 78.12 92 TYR A C 1
ATOM 761 O O . TYR A 1 92 ? 7.079 -17.027 -30.275 1.00 78.12 92 TYR A O 1
ATOM 769 N N . TRP A 1 93 ? 5.285 -15.738 -30.595 1.00 76.12 93 TRP A N 1
ATOM 770 C CA . TRP A 1 93 ? 4.619 -16.185 -29.359 1.00 76.12 93 TRP A CA 1
ATOM 771 C C . TRP A 1 93 ? 4.360 -17.695 -29.340 1.00 76.12 93 TRP A C 1
ATOM 773 O O . TRP A 1 93 ? 4.446 -18.307 -28.278 1.00 76.12 93 TRP A O 1
ATOM 783 N N . ASN A 1 94 ? 4.089 -18.313 -30.489 1.00 82.62 94 ASN A N 1
ATOM 784 C CA . ASN A 1 94 ? 3.859 -19.753 -30.584 1.00 82.62 94 ASN A CA 1
ATOM 785 C C . ASN A 1 94 ? 5.134 -20.586 -30.396 1.00 82.62 94 ASN A C 1
ATOM 787 O O . ASN A 1 94 ? 5.017 -21.748 -30.020 1.00 82.62 94 ASN A O 1
ATOM 791 N N . SER A 1 95 ? 6.326 -20.006 -30.582 1.00 83.81 95 SER A N 1
ATOM 792 C CA . SER A 1 95 ? 7.596 -20.712 -30.376 1.00 83.81 95 SER A CA 1
ATOM 793 C C . SER A 1 95 ? 8.097 -20.700 -28.926 1.00 83.81 95 SER A C 1
ATOM 795 O O . SER A 1 95 ? 9.078 -21.377 -28.635 1.00 83.81 95 SER A O 1
ATOM 797 N N . LEU A 1 96 ? 7.481 -19.932 -28.015 1.00 85.44 96 LEU A N 1
ATOM 798 C CA . LEU A 1 96 ? 7.897 -19.900 -26.605 1.00 85.44 96 LEU A CA 1
ATOM 799 C C . LEU A 1 96 ? 7.218 -20.993 -25.776 1.00 85.44 96 LEU A C 1
ATOM 801 O O . LEU A 1 96 ? 6.021 -21.262 -25.933 1.00 85.44 96 LEU A O 1
ATOM 805 N N . THR A 1 97 ? 7.961 -21.533 -24.809 1.00 91.06 97 THR A N 1
ATOM 806 C CA . THR A 1 97 ? 7.413 -22.412 -23.767 1.00 91.06 97 THR A CA 1
ATOM 807 C C . THR A 1 97 ? 6.452 -21.654 -22.843 1.00 91.06 97 THR A C 1
ATOM 809 O O . THR A 1 97 ? 6.443 -20.420 -22.794 1.00 91.06 97 THR A O 1
ATOM 812 N N . VAL A 1 98 ? 5.619 -22.384 -22.093 1.00 87.94 98 VAL A N 1
ATOM 813 C CA . VAL A 1 98 ? 4.659 -21.790 -21.141 1.00 87.94 98 VAL A CA 1
ATOM 814 C C . VAL A 1 98 ? 5.371 -20.896 -20.119 1.00 87.94 98 VAL A C 1
ATOM 816 O O . VAL A 1 98 ? 4.941 -19.764 -19.896 1.00 87.94 98 VAL A O 1
ATOM 819 N N . ASP A 1 99 ? 6.504 -21.348 -19.582 1.00 87.75 99 ASP A N 1
ATOM 820 C CA . ASP A 1 99 ? 7.282 -20.583 -18.602 1.00 87.75 99 ASP A CA 1
ATOM 821 C C . ASP A 1 99 ? 7.879 -19.307 -19.200 1.00 87.75 99 ASP A C 1
ATOM 823 O O . ASP A 1 99 ? 7.814 -18.242 -18.589 1.00 87.75 99 ASP A O 1
ATOM 827 N N . GLN A 1 100 ? 8.386 -19.378 -20.435 1.00 87.56 100 GLN A N 1
ATOM 828 C CA . GLN A 1 100 ? 8.897 -18.206 -21.147 1.00 87.56 100 GLN A CA 1
ATOM 829 C C . GLN A 1 100 ? 7.792 -17.192 -21.473 1.00 87.56 100 GLN A C 1
ATOM 831 O O . GLN A 1 100 ? 8.018 -15.983 -21.433 1.00 87.56 100 GLN A O 1
ATOM 836 N N . LYS A 1 101 ? 6.579 -17.655 -21.800 1.00 88.75 101 LYS A N 1
ATOM 837 C CA . LYS A 1 101 ? 5.420 -16.766 -21.976 1.00 88.75 101 LYS A CA 1
ATOM 838 C C . LYS A 1 101 ? 5.070 -16.072 -20.666 1.00 88.75 101 LYS A C 1
ATOM 840 O O . LYS A 1 101 ? 4.819 -14.867 -20.669 1.00 88.75 101 LYS A O 1
ATOM 845 N N . LYS A 1 102 ? 5.075 -16.818 -19.558 1.00 87.44 102 LYS A N 1
ATOM 846 C CA . LYS A 1 102 ? 4.772 -16.296 -18.225 1.00 87.44 102 LYS A CA 1
ATOM 847 C C . LYS A 1 102 ? 5.790 -15.241 -17.789 1.00 87.44 102 LYS A C 1
ATOM 849 O O . LYS A 1 102 ? 5.376 -14.146 -17.423 1.00 87.44 102 LYS A O 1
ATOM 854 N N . SER A 1 103 ? 7.089 -15.504 -17.931 1.00 85.00 103 SER A N 1
ATOM 855 C CA . SER A 1 103 ? 8.134 -14.528 -17.589 1.00 85.00 103 SER A CA 1
ATOM 856 C C . SER A 1 103 ? 8.038 -13.255 -18.432 1.00 85.00 103 SER A C 1
ATOM 858 O O . SER A 1 103 ? 8.087 -12.153 -17.894 1.00 85.00 103 SER A O 1
ATOM 860 N N . ARG A 1 104 ? 7.783 -13.381 -19.741 1.00 85.62 104 ARG A N 1
ATOM 861 C CA . ARG A 1 104 ? 7.550 -12.234 -20.638 1.00 85.62 104 ARG A CA 1
ATOM 862 C C . ARG A 1 104 ? 6.334 -11.404 -20.230 1.00 85.62 104 ARG A C 1
ATOM 864 O O . ARG A 1 104 ? 6.378 -10.176 -20.291 1.00 85.62 104 ARG A O 1
ATOM 871 N N . LEU A 1 105 ? 5.235 -12.059 -19.851 1.00 87.69 105 LEU A N 1
ATOM 872 C CA . LEU A 1 105 ? 4.034 -11.386 -19.350 1.00 87.69 105 LEU A CA 1
ATOM 873 C C . LEU A 1 105 ? 4.316 -10.664 -18.027 1.00 87.69 105 LEU A C 1
ATOM 875 O O . LEU A 1 105 ? 3.856 -9.537 -17.844 1.00 87.69 105 LEU A O 1
ATOM 879 N N . GLU A 1 106 ? 5.092 -11.277 -17.135 1.00 84.81 106 GLU A N 1
ATOM 880 C CA . GLU A 1 106 ? 5.520 -10.675 -15.870 1.00 84.81 106 GLU A CA 1
ATOM 881 C C . GLU A 1 106 ? 6.430 -9.460 -16.090 1.00 84.81 106 GLU A C 1
ATOM 883 O O . GLU A 1 106 ? 6.171 -8.401 -15.520 1.00 84.81 106 GLU A O 1
ATOM 888 N N . GLU A 1 107 ? 7.436 -9.554 -16.961 1.00 85.25 107 GLU A N 1
ATOM 889 C CA . GLU A 1 107 ? 8.300 -8.428 -17.346 1.00 85.25 107 GLU A CA 1
ATOM 890 C C . GLU A 1 107 ? 7.482 -7.274 -17.931 1.00 85.25 107 GLU A C 1
ATOM 892 O O . GLU A 1 107 ? 7.585 -6.136 -17.469 1.00 85.25 107 GLU A O 1
ATOM 897 N N . ALA A 1 108 ? 6.597 -7.568 -18.888 1.00 87.44 108 ALA A N 1
ATOM 898 C CA . ALA A 1 108 ? 5.721 -6.566 -19.485 1.00 87.44 108 ALA A CA 1
ATOM 899 C C . ALA A 1 108 ? 4.791 -5.919 -18.444 1.00 87.44 108 ALA A C 1
ATOM 901 O O . ALA A 1 108 ? 4.535 -4.714 -18.499 1.00 87.44 108 ALA A O 1
ATOM 902 N N . ARG A 1 109 ? 4.292 -6.697 -17.474 1.00 88.38 109 ARG A N 1
ATOM 903 C CA . ARG A 1 109 ? 3.482 -6.185 -16.361 1.00 88.38 109 ARG A CA 1
ATOM 904 C C . ARG A 1 109 ? 4.297 -5.249 -15.469 1.00 88.38 109 ARG A C 1
ATOM 906 O O . ARG A 1 109 ? 3.818 -4.160 -15.159 1.00 88.38 109 ARG A O 1
ATOM 913 N N . LYS A 1 110 ? 5.519 -5.635 -15.090 1.00 88.19 110 LYS A N 1
ATOM 914 C CA . LYS A 1 110 ? 6.418 -4.817 -14.261 1.00 88.19 110 LYS A CA 1
ATOM 915 C C . LYS A 1 110 ? 6.799 -3.506 -14.950 1.00 88.19 110 LYS A C 1
ATOM 917 O O . LYS A 1 110 ? 6.765 -2.464 -14.303 1.00 88.19 110 LYS A O 1
ATOM 922 N N . ILE A 1 111 ? 7.085 -3.537 -16.254 1.00 87.00 111 ILE A N 1
ATOM 923 C CA . ILE A 1 111 ? 7.390 -2.333 -17.046 1.00 87.00 111 ILE A CA 1
ATOM 924 C C . ILE A 1 111 ? 6.202 -1.364 -17.037 1.00 87.00 111 ILE A C 1
ATOM 926 O O . ILE A 1 111 ? 6.379 -0.193 -16.715 1.00 87.00 111 ILE A O 1
ATOM 930 N N . LYS A 1 112 ? 4.976 -1.851 -17.271 1.00 90.94 112 LYS A N 1
ATOM 931 C CA . LYS A 1 112 ? 3.767 -1.010 -17.190 1.00 90.94 112 LYS A CA 1
ATOM 932 C C . LYS A 1 112 ? 3.572 -0.382 -15.808 1.00 90.94 112 LYS A C 1
ATOM 934 O O . LYS A 1 112 ? 3.166 0.773 -15.704 1.00 90.94 112 LYS A O 1
ATOM 939 N N . ILE A 1 113 ? 3.833 -1.144 -14.742 1.00 89.25 113 ILE A N 1
ATOM 940 C CA . ILE A 1 113 ? 3.769 -0.635 -13.364 1.00 89.25 113 ILE A CA 1
ATOM 941 C C . ILE A 1 113 ? 4.815 0.467 -13.162 1.00 89.25 113 ILE A C 1
ATOM 943 O O . ILE A 1 113 ? 4.477 1.515 -12.615 1.00 89.25 113 ILE A O 1
ATOM 947 N N . LYS A 1 114 ? 6.045 0.265 -13.650 1.00 90.25 114 LYS A N 1
ATOM 948 C CA . LYS A 1 114 ? 7.126 1.257 -13.594 1.00 90.25 114 LYS A CA 1
ATOM 949 C C . LYS A 1 114 ? 6.757 2.551 -14.311 1.00 90.25 114 LYS A C 1
ATOM 951 O O . LYS A 1 114 ? 6.822 3.604 -13.690 1.00 90.25 114 LYS A O 1
ATOM 956 N N . GLU A 1 115 ? 6.297 2.474 -15.555 1.00 91.12 115 GLU A N 1
ATOM 957 C CA . GLU A 1 115 ? 5.886 3.655 -16.329 1.00 91.12 115 GLU A CA 1
ATOM 958 C C . GLU A 1 115 ? 4.771 4.437 -15.618 1.00 91.12 115 GLU A C 1
ATOM 960 O O . GLU A 1 115 ? 4.825 5.663 -15.494 1.00 91.12 115 GLU A O 1
ATOM 965 N N . LYS A 1 116 ? 3.765 3.725 -15.088 1.00 91.75 116 LYS A N 1
ATOM 966 C CA . LYS A 1 116 ? 2.683 4.345 -14.312 1.00 91.75 116 LYS A CA 1
ATOM 967 C C . LYS A 1 116 ? 3.211 5.001 -13.033 1.00 91.75 116 LYS A C 1
ATOM 969 O O . LYS A 1 116 ? 2.730 6.072 -12.662 1.00 91.75 116 LYS A O 1
ATOM 974 N N . TYR A 1 117 ? 4.171 4.368 -12.363 1.00 89.88 117 TYR A N 1
ATOM 975 C CA . TYR A 1 117 ? 4.780 4.882 -11.142 1.00 89.88 117 TYR A CA 1
ATOM 976 C C . TYR A 1 117 ? 5.605 6.141 -11.406 1.00 89.88 117 TYR A C 1
ATOM 978 O O . TYR A 1 117 ? 5.393 7.145 -10.737 1.00 89.88 117 TYR A O 1
ATOM 986 N N . GLU A 1 118 ? 6.459 6.141 -12.427 1.00 90.31 118 GLU A N 1
ATOM 987 C CA . GLU A 1 118 ? 7.266 7.305 -12.818 1.00 90.31 118 GLU A CA 1
ATOM 988 C C . GLU A 1 118 ? 6.387 8.501 -13.205 1.00 90.31 118 GLU A C 1
ATOM 990 O O . GLU A 1 118 ? 6.617 9.616 -12.733 1.00 90.31 118 GLU A O 1
ATOM 995 N N . LYS A 1 119 ? 5.306 8.264 -13.962 1.00 92.31 119 LYS A N 1
ATOM 996 C CA . LYS A 1 119 ? 4.300 9.296 -14.265 1.00 92.31 119 LYS A CA 1
ATOM 997 C C . LYS A 1 119 ? 3.596 9.816 -13.011 1.00 92.31 119 LYS A C 1
ATOM 999 O O . LYS A 1 119 ? 3.216 10.978 -12.938 1.00 92.31 119 LYS A O 1
ATOM 1004 N N . SER A 1 120 ? 3.372 8.952 -12.029 1.00 88.69 120 SER A N 1
ATOM 1005 C CA . SER A 1 120 ? 2.780 9.351 -10.755 1.00 88.69 120 SER A CA 1
ATOM 1006 C C . SER A 1 120 ? 3.768 10.199 -9.942 1.00 88.69 120 SER A C 1
ATOM 1008 O O . SER A 1 120 ? 3.369 11.208 -9.362 1.00 88.69 120 SER A O 1
ATOM 1010 N N . LEU A 1 121 ? 5.052 9.827 -9.922 1.00 90.50 121 LEU A N 1
ATOM 1011 C CA . LEU A 1 121 ? 6.110 10.544 -9.202 1.00 90.50 121 LEU A CA 1
ATOM 1012 C C . LEU A 1 121 ? 6.348 11.947 -9.756 1.00 90.50 121 LEU A C 1
ATOM 1014 O O . LEU A 1 121 ? 6.646 12.847 -8.975 1.00 90.50 121 LEU A O 1
ATOM 1018 N N . SER A 1 122 ? 6.197 12.138 -11.069 1.00 90.31 122 SER A N 1
ATOM 1019 C CA . SER A 1 122 ? 6.345 13.460 -11.682 1.00 90.31 122 SER A CA 1
ATOM 1020 C C . SER A 1 122 ? 5.233 14.431 -11.281 1.00 90.31 122 SER A C 1
ATOM 1022 O O . SER A 1 122 ? 5.485 15.627 -11.176 1.00 90.31 122 SER A O 1
ATOM 1024 N N . VAL A 1 123 ? 4.019 13.932 -11.025 1.00 92.06 123 VAL A N 1
ATOM 1025 C CA . VAL A 1 123 ? 2.890 14.752 -10.552 1.00 92.06 123 VAL A CA 1
ATOM 1026 C C . VAL A 1 123 ? 2.956 14.961 -9.042 1.00 92.06 123 VAL A C 1
ATOM 1028 O O . VAL A 1 123 ? 2.709 16.061 -8.556 1.00 92.06 123 VAL A O 1
ATOM 1031 N N . PHE A 1 124 ? 3.273 13.906 -8.289 1.00 90.38 124 PHE A N 1
ATOM 1032 C CA . PHE A 1 124 ? 3.284 13.943 -6.832 1.00 90.38 124 PHE A CA 1
ATOM 1033 C C . PHE A 1 124 ? 4.539 13.252 -6.275 1.00 90.38 124 PHE A C 1
ATOM 1035 O O . PHE A 1 124 ? 4.574 12.014 -6.238 1.00 90.38 124 PHE A O 1
ATOM 1042 N N . PRO A 1 125 ? 5.559 14.020 -5.841 1.00 93.00 125 PRO A N 1
ATOM 1043 C CA . PRO A 1 125 ? 6.836 13.482 -5.376 1.00 93.00 125 PRO A CA 1
ATOM 1044 C C . PRO A 1 125 ? 6.719 12.567 -4.152 1.00 93.00 125 PRO A C 1
ATOM 1046 O O . PRO A 1 125 ? 5.832 12.718 -3.311 1.00 93.00 125 PRO A O 1
ATOM 1049 N N . LEU A 1 126 ? 7.680 11.648 -4.013 1.00 89.75 126 LEU A N 1
ATOM 1050 C CA . LEU A 1 126 ? 7.683 10.616 -2.969 1.00 89.75 126 LEU A CA 1
ATOM 1051 C C . LEU A 1 126 ? 7.690 11.186 -1.539 1.00 89.75 126 LEU A C 1
ATOM 1053 O O . LEU A 1 126 ? 6.999 10.659 -0.672 1.00 89.75 126 LEU A O 1
ATOM 1057 N N . GLY A 1 127 ? 8.403 12.290 -1.293 1.00 90.31 127 GLY A N 1
ATOM 1058 C CA . GLY A 1 127 ? 8.459 12.916 0.034 1.00 90.31 127 GLY A CA 1
ATOM 1059 C C . GLY A 1 127 ? 7.083 13.349 0.554 1.00 90.31 127 GLY A C 1
ATOM 1060 O O . GLY A 1 127 ? 6.714 13.019 1.679 1.00 90.31 127 GLY A O 1
ATOM 1061 N N . TYR A 1 128 ? 6.279 14.007 -0.286 1.00 92.19 128 TYR A N 1
ATOM 1062 C CA . TYR A 1 128 ? 4.938 14.460 0.097 1.00 92.19 128 TYR A CA 1
ATOM 1063 C C . TYR A 1 128 ? 3.963 13.301 0.326 1.00 92.19 128 TYR A C 1
ATOM 1065 O O . TYR A 1 128 ? 3.110 13.389 1.208 1.00 92.19 128 TYR A O 1
ATOM 1073 N N . ARG A 1 129 ? 4.114 12.189 -0.407 1.00 93.19 129 ARG A N 1
ATOM 1074 C CA . ARG A 1 129 ? 3.339 10.961 -0.159 1.00 93.19 129 ARG A CA 1
ATOM 1075 C C . ARG A 1 129 ? 3.599 10.411 1.228 1.00 93.19 129 ARG A C 1
ATOM 1077 O O . ARG A 1 129 ? 2.650 10.122 1.947 1.00 93.19 129 ARG A O 1
ATOM 1084 N N . LEU A 1 130 ? 4.874 10.282 1.597 1.00 92.88 130 LEU A N 1
ATOM 1085 C CA . LEU A 1 130 ? 5.265 9.753 2.901 1.00 92.88 130 LEU A CA 1
ATOM 1086 C C . LEU A 1 130 ? 4.753 10.644 4.031 1.00 92.88 130 LEU A C 1
ATOM 1088 O O . LEU A 1 130 ? 4.168 10.134 4.982 1.00 92.88 130 LEU A O 1
ATOM 1092 N N . ILE A 1 131 ? 4.899 11.964 3.891 1.00 95.19 131 ILE A N 1
ATOM 1093 C CA . ILE A 1 131 ? 4.366 12.927 4.862 1.00 95.19 131 ILE A CA 1
ATOM 1094 C C . ILE A 1 131 ? 2.846 12.767 4.993 1.00 95.19 131 ILE A C 1
ATOM 1096 O O . ILE A 1 131 ? 2.342 12.640 6.106 1.00 95.19 131 ILE A O 1
ATOM 1100 N N . GLY A 1 132 ? 2.119 12.697 3.872 1.00 95.06 132 GLY A N 1
ATOM 1101 C CA . GLY A 1 132 ? 0.670 12.490 3.875 1.00 95.06 132 GLY A CA 1
ATOM 1102 C C . GLY A 1 132 ? 0.262 11.188 4.568 1.00 95.06 132 GLY A C 1
ATOM 1103 O O . GLY A 1 132 ? -0.608 11.203 5.434 1.00 95.06 132 GLY A O 1
ATOM 1104 N N . ILE A 1 133 ? 0.930 10.076 4.248 1.00 94.94 133 ILE A N 1
ATOM 1105 C CA . ILE A 1 133 ? 0.697 8.768 4.881 1.00 94.94 133 ILE A CA 1
ATOM 1106 C C . ILE A 1 133 ? 0.902 8.855 6.397 1.00 94.94 133 ILE A C 1
ATOM 1108 O O . ILE A 1 133 ? 0.059 8.379 7.152 1.00 94.94 133 ILE A O 1
ATOM 1112 N N . VAL A 1 134 ? 1.986 9.482 6.861 1.00 95.50 134 VAL A N 1
ATOM 1113 C CA . VAL A 1 134 ? 2.264 9.627 8.299 1.00 95.50 134 VAL A CA 1
ATOM 1114 C C . VAL A 1 134 ? 1.190 10.470 8.987 1.00 95.50 134 VAL A C 1
ATOM 1116 O O . VAL A 1 134 ? 0.690 10.072 10.039 1.00 95.50 134 VAL A O 1
ATOM 1119 N N . ILE A 1 135 ? 0.780 11.587 8.381 1.00 96.50 135 ILE A N 1
ATOM 1120 C CA . ILE A 1 135 ? -0.279 12.451 8.919 1.00 96.50 135 ILE A CA 1
ATOM 1121 C C . ILE A 1 135 ? -1.596 11.678 9.045 1.00 96.50 135 ILE A C 1
ATOM 1123 O O . ILE A 1 135 ? -2.206 11.688 10.113 1.00 96.50 135 ILE A O 1
ATOM 1127 N N . PHE A 1 136 ? -2.022 10.970 7.995 1.00 96.19 136 PHE A N 1
ATOM 1128 C CA . PHE A 1 136 ? -3.270 10.206 8.027 1.00 96.19 136 PHE A CA 1
ATOM 1129 C C . PHE A 1 136 ? -3.215 9.013 8.990 1.00 96.19 136 PHE A C 1
ATOM 1131 O O . PHE A 1 136 ? -4.222 8.720 9.636 1.00 96.19 136 PHE A O 1
ATOM 1138 N N . LEU A 1 137 ? -2.054 8.366 9.157 1.00 94.62 137 LEU A N 1
ATOM 1139 C CA . LEU A 1 137 ? -1.869 7.319 10.169 1.00 94.62 137 LEU A CA 1
ATOM 1140 C C . LEU A 1 137 ? -2.047 7.875 11.581 1.00 94.62 137 LEU A C 1
ATOM 1142 O O . LEU A 1 137 ? -2.820 7.317 12.358 1.00 94.62 137 LEU A O 1
ATOM 1146 N N . ILE A 1 138 ? -1.370 8.981 11.903 1.00 94.19 138 ILE A N 1
ATOM 1147 C CA . ILE A 1 138 ? -1.480 9.633 13.216 1.00 94.19 138 ILE A CA 1
ATOM 1148 C C . ILE A 1 138 ? -2.917 10.098 13.451 1.00 94.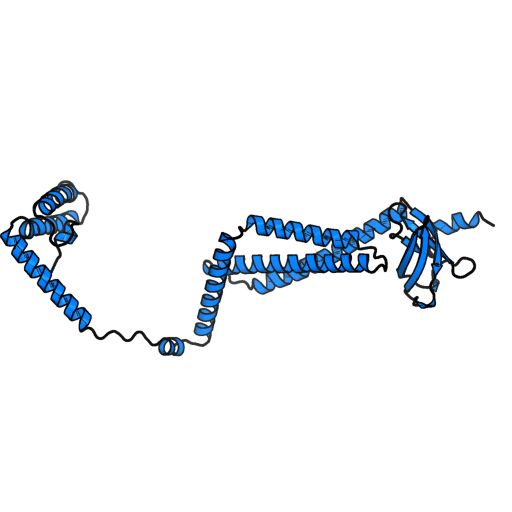19 138 ILE A C 1
ATOM 1150 O O . ILE A 1 138 ? -3.456 9.892 14.534 1.00 94.19 138 ILE A O 1
ATOM 1154 N N . TRP A 1 139 ? -3.564 10.676 12.440 1.00 94.56 139 TRP A N 1
ATOM 1155 C CA . TRP A 1 139 ? -4.933 11.167 12.564 1.00 94.56 139 TRP A CA 1
ATOM 1156 C C . TRP A 1 139 ? -5.952 10.038 12.761 1.00 94.56 139 TRP A C 1
ATOM 1158 O O . TRP A 1 139 ? -6.830 10.149 13.618 1.00 94.56 139 TRP A O 1
ATOM 1168 N N . GLY A 1 140 ? -5.795 8.922 12.040 1.00 94.12 140 GLY A N 1
ATOM 1169 C CA . GLY A 1 140 ? -6.593 7.712 12.244 1.00 94.12 140 GLY A CA 1
ATOM 1170 C C . GLY A 1 140 ? -6.427 7.150 13.658 1.00 94.12 140 GLY A C 1
ATOM 1171 O O . GLY A 1 140 ? -7.421 6.933 14.351 1.00 94.12 140 GLY A O 1
ATOM 1172 N N . LEU A 1 141 ? -5.181 7.007 14.128 1.00 92.75 141 LEU A N 1
ATOM 1173 C CA . LEU A 1 141 ? -4.882 6.550 15.491 1.00 92.75 141 LEU A CA 1
ATOM 1174 C C . LEU A 1 141 ? -5.440 7.503 16.559 1.00 92.75 141 LEU A C 1
ATOM 1176 O O . LEU A 1 141 ? -6.018 7.048 17.545 1.00 92.75 141 LEU A O 1
ATOM 1180 N N . GLN A 1 142 ? -5.316 8.816 16.355 1.00 92.25 142 GLN A N 1
ATOM 1181 C CA . GLN A 1 142 ? -5.844 9.834 17.262 1.00 92.25 142 GLN A CA 1
ATOM 1182 C C . GLN A 1 142 ? -7.369 9.738 17.373 1.00 92.25 142 GLN A C 1
ATOM 1184 O O . GLN A 1 142 ? -7.905 9.742 18.479 1.00 92.25 142 GLN A O 1
ATOM 1189 N N . LEU A 1 143 ? -8.075 9.603 16.246 1.00 91.81 143 LEU A N 1
ATOM 1190 C CA . LEU A 1 143 ? -9.530 9.432 16.237 1.00 91.81 143 LEU A CA 1
ATOM 1191 C C . LEU A 1 143 ? -9.961 8.175 16.997 1.00 91.81 143 LEU A C 1
ATOM 1193 O O . LEU A 1 143 ? -10.914 8.235 17.778 1.00 91.81 143 LEU A O 1
ATOM 1197 N N . MET A 1 144 ? -9.247 7.065 16.802 1.00 90.94 144 MET A N 1
ATOM 1198 C CA . MET A 1 144 ? -9.493 5.820 17.533 1.00 90.94 144 MET A CA 1
ATOM 1199 C C . MET A 1 144 ? -9.238 5.989 19.037 1.00 90.94 144 MET A C 1
ATOM 1201 O O . MET A 1 144 ? -10.035 5.532 19.851 1.00 90.94 144 MET A O 1
ATOM 1205 N N . TYR A 1 145 ? -8.160 6.677 19.418 1.00 90.25 145 TYR A N 1
ATOM 1206 C CA . TYR A 1 145 ? -7.804 6.917 20.816 1.00 90.25 145 TYR A CA 1
ATOM 1207 C C . TYR A 1 145 ? -8.807 7.829 21.540 1.00 90.25 145 TYR A C 1
ATOM 1209 O O . TYR A 1 145 ? -9.231 7.535 22.663 1.00 90.25 145 TYR A O 1
ATOM 1217 N N . THR A 1 146 ? -9.223 8.925 20.902 1.00 88.19 146 THR A N 1
ATOM 1218 C CA . THR A 1 146 ? -10.177 9.876 21.487 1.00 88.19 146 THR A CA 1
ATOM 1219 C C . THR A 1 146 ? -11.560 9.252 21.675 1.00 88.19 146 THR A C 1
ATOM 1221 O O . THR A 1 146 ? -12.171 9.474 22.715 1.00 88.19 146 THR A O 1
ATOM 1224 N N . ASN A 1 147 ? -12.029 8.439 20.723 1.00 85.69 147 ASN A N 1
ATOM 1225 C CA . ASN A 1 147 ? -13.378 7.854 20.739 1.00 85.69 147 ASN A CA 1
ATOM 1226 C C . ASN A 1 147 ? -13.399 6.390 21.224 1.00 85.69 147 ASN A C 1
ATOM 1228 O O . ASN A 1 147 ? -14.318 5.646 20.897 1.00 85.69 147 ASN A O 1
ATOM 1232 N N . TYR A 1 148 ? -12.384 5.958 21.982 1.00 82.62 148 TYR A N 1
ATOM 1233 C CA . TYR A 1 148 ? -12.306 4.587 22.498 1.00 82.62 148 TYR A CA 1
ATOM 1234 C C . TYR A 1 148 ? -13.385 4.286 23.550 1.00 82.62 148 TYR A C 1
ATOM 1236 O O . TYR A 1 148 ? -14.018 3.233 23.517 1.00 82.62 148 TYR A O 1
ATOM 1244 N N . PHE A 1 149 ? -13.607 5.218 24.482 1.00 77.00 149 PHE A N 1
ATOM 1245 C CA . PHE A 1 149 ? -14.697 5.133 25.453 1.00 77.00 149 PHE A CA 1
ATOM 1246 C C . PHE A 1 149 ? -15.975 5.627 24.775 1.00 77.00 149 PHE A C 1
ATOM 1248 O O . PHE A 1 149 ? -16.287 6.813 24.806 1.00 77.00 149 PHE A O 1
ATOM 1255 N N . LEU A 1 150 ? -16.639 4.716 24.065 1.00 70.94 150 LEU A N 1
ATOM 1256 C CA . LEU A 1 150 ? -17.846 5.002 23.297 1.00 70.94 150 LEU A CA 1
ATOM 1257 C C . LEU A 1 150 ? -19.005 5.391 24.224 1.00 70.94 150 LEU A C 1
ATOM 1259 O O . LEU A 1 150 ? -19.430 4.586 25.051 1.00 70.94 150 LEU A O 1
ATOM 1263 N N . ASP A 1 151 ? -19.573 6.572 23.999 1.00 64.94 151 ASP A N 1
ATOM 1264 C CA . ASP A 1 151 ? -20.988 6.810 24.279 1.00 64.94 151 ASP A CA 1
ATOM 1265 C C . ASP A 1 151 ? -21.824 6.160 23.178 1.00 64.94 151 ASP A C 1
ATOM 1267 O O . ASP A 1 151 ? -21.487 6.274 21.997 1.00 64.94 151 ASP A O 1
ATOM 1271 N N . TYR A 1 152 ? -22.963 5.555 23.526 1.00 62.38 152 TYR A N 1
ATOM 1272 C CA . TYR A 1 152 ? -23.936 5.037 22.546 1.00 62.38 152 TYR A CA 1
ATOM 1273 C C . TYR A 1 152 ? -24.676 6.143 21.771 1.00 62.38 152 TYR A C 1
ATOM 1275 O O . TYR A 1 152 ? -25.737 5.915 21.191 1.00 62.38 152 TYR A O 1
ATOM 1283 N N . THR A 1 153 ? -24.117 7.350 21.716 1.00 65.81 153 THR A N 1
ATOM 1284 C CA . THR A 1 153 ? -24.581 8.392 20.810 1.00 65.81 153 THR A CA 1
ATOM 1285 C C . THR A 1 153 ? -24.116 8.064 19.392 1.00 65.81 153 THR A C 1
ATOM 1287 O O . THR A 1 153 ? -22.967 7.678 19.152 1.00 65.81 153 THR A O 1
ATOM 1290 N N . ALA A 1 154 ? -25.013 8.227 18.415 1.00 73.00 154 ALA A N 1
ATOM 1291 C CA . ALA A 1 154 ? -24.741 7.867 17.022 1.00 73.00 154 ALA A CA 1
ATOM 1292 C C . ALA A 1 154 ? -23.454 8.522 16.481 1.00 73.00 154 ALA A C 1
ATOM 1294 O O . ALA A 1 154 ? -22.712 7.917 15.709 1.00 73.00 154 ALA A O 1
ATOM 1295 N N . PHE A 1 155 ? -23.149 9.743 16.923 1.00 79.25 155 PHE A N 1
ATOM 1296 C CA . PHE A 1 155 ? -22.016 10.510 16.418 1.00 79.25 155 PHE A CA 1
ATOM 1297 C C . PHE A 1 155 ? -20.650 10.003 16.907 1.00 79.25 155 PHE A C 1
ATOM 1299 O O . PHE A 1 155 ? -19.704 9.946 16.118 1.00 79.25 155 PHE A O 1
ATOM 1306 N N . SER A 1 156 ? -20.539 9.593 18.173 1.00 76.56 156 SER A N 1
ATOM 1307 C CA . SER A 1 156 ? -19.294 9.057 18.744 1.00 76.56 156 SER A CA 1
ATOM 1308 C C . SER A 1 156 ? -18.912 7.725 18.099 1.00 76.56 156 SER A C 1
ATOM 1310 O O . SER A 1 156 ? -17.753 7.518 17.728 1.00 76.56 156 SER A O 1
ATOM 1312 N N . TYR A 1 157 ? -19.904 6.863 17.855 1.00 81.31 157 TYR A N 1
ATOM 1313 C CA . TYR A 1 157 ? -19.707 5.606 17.136 1.00 81.31 157 TYR A CA 1
ATOM 1314 C C . TYR A 1 157 ? -19.219 5.828 15.697 1.00 81.31 157 TYR A C 1
ATOM 1316 O O . TYR A 1 157 ? -18.230 5.223 15.278 1.00 81.31 157 TYR A O 1
ATOM 1324 N N . ILE A 1 158 ? -19.850 6.746 14.953 1.00 86.94 158 ILE A N 1
ATOM 1325 C CA . ILE A 1 158 ? -19.450 7.066 13.572 1.00 86.94 158 ILE A CA 1
ATOM 1326 C C . ILE A 1 158 ? -17.995 7.548 13.519 1.00 86.94 158 ILE A C 1
ATOM 1328 O O . ILE A 1 158 ? -17.233 7.100 12.663 1.00 86.94 158 ILE A O 1
ATOM 1332 N N . ARG A 1 159 ? -17.579 8.423 14.444 1.00 87.75 159 ARG A N 1
ATOM 1333 C CA . ARG A 1 159 ? -16.193 8.918 14.512 1.00 87.75 159 ARG A CA 1
ATOM 1334 C C . ARG A 1 159 ? -15.185 7.808 14.797 1.00 87.75 159 ARG A C 1
ATOM 1336 O O . ARG A 1 159 ? -14.113 7.803 14.192 1.00 87.75 159 ARG A O 1
ATOM 1343 N N . ALA A 1 160 ? -15.517 6.869 15.683 1.00 86.81 160 ALA A N 1
ATOM 1344 C CA . ALA A 1 160 ? -14.658 5.721 15.958 1.00 86.81 160 ALA A CA 1
ATOM 1345 C C . ALA A 1 160 ? -14.483 4.854 14.702 1.00 86.81 160 ALA A C 1
ATOM 1347 O O . ALA A 1 160 ? -13.349 4.588 14.302 1.00 86.81 160 ALA A O 1
ATOM 1348 N N . VAL A 1 161 ? -15.584 4.494 14.030 1.00 90.06 161 VAL A N 1
ATOM 1349 C CA . VAL A 1 161 ? -15.564 3.718 12.773 1.00 90.06 161 VAL A CA 1
ATOM 1350 C C . VAL A 1 161 ? -14.759 4.436 11.687 1.00 90.06 161 VAL A C 1
ATOM 1352 O O . VAL A 1 161 ? -13.941 3.809 11.012 1.00 90.06 161 VAL A O 1
ATOM 1355 N N . LEU A 1 162 ? -14.928 5.755 11.561 1.00 93.06 162 LEU A N 1
ATOM 1356 C CA . LEU A 1 162 ? -14.143 6.586 10.648 1.00 93.06 162 LEU A CA 1
ATOM 1357 C C . LEU A 1 162 ? -12.638 6.484 10.950 1.00 93.06 162 LEU A C 1
ATOM 1359 O O . LEU A 1 162 ? -11.842 6.352 10.024 1.00 93.06 162 LEU A O 1
ATOM 1363 N N . GLY A 1 163 ? -12.248 6.491 12.228 1.00 93.25 163 GLY A N 1
ATOM 1364 C CA . GLY A 1 163 ? -10.857 6.315 12.653 1.00 93.25 163 GLY A CA 1
ATOM 1365 C C . GLY A 1 163 ? -10.254 4.992 12.171 1.00 93.25 163 GLY A C 1
ATOM 1366 O O . GLY A 1 163 ? -9.200 4.999 11.532 1.00 93.25 163 GLY A O 1
ATOM 1367 N N . TYR A 1 164 ? -10.955 3.870 12.384 1.00 93.06 164 TYR A N 1
ATOM 1368 C CA . TYR A 1 164 ? -10.528 2.553 11.883 1.00 93.06 164 TYR A CA 1
ATOM 1369 C C . TYR A 1 164 ? -10.420 2.525 10.355 1.00 93.06 164 TYR A C 1
ATOM 1371 O O . TYR A 1 164 ? -9.458 1.980 9.808 1.00 93.06 164 TYR A O 1
ATOM 1379 N N . PHE A 1 165 ? -11.387 3.134 9.664 1.00 94.94 165 PHE A N 1
ATOM 1380 C CA . PHE A 1 165 ? -11.400 3.199 8.207 1.00 94.94 165 PHE A CA 1
ATOM 1381 C C . PHE A 1 165 ? -10.218 4.006 7.655 1.00 94.94 165 PHE A C 1
ATOM 1383 O O . PHE A 1 165 ? -9.531 3.538 6.744 1.00 94.94 165 PHE A O 1
ATOM 1390 N N . ILE A 1 166 ? -9.943 5.186 8.224 1.00 95.50 166 ILE A N 1
ATOM 1391 C CA . ILE A 1 166 ? -8.805 6.033 7.839 1.00 95.50 166 ILE A CA 1
ATOM 1392 C C . ILE A 1 166 ? -7.492 5.294 8.105 1.00 95.50 166 ILE A C 1
ATOM 1394 O O . ILE A 1 166 ? -6.644 5.221 7.214 1.00 95.50 166 ILE A O 1
ATOM 1398 N N . PHE A 1 167 ? -7.330 4.697 9.287 1.00 95.50 167 PHE A N 1
ATOM 1399 C CA . PHE A 1 167 ? -6.117 3.966 9.653 1.00 95.50 167 PHE A CA 1
ATOM 1400 C C . PHE A 1 167 ? -5.851 2.780 8.711 1.00 95.50 167 PHE A C 1
ATOM 1402 O O . PHE A 1 167 ? -4.766 2.677 8.131 1.00 95.50 167 PHE A O 1
ATOM 1409 N N . GLY A 1 168 ? -6.857 1.928 8.485 1.00 94.44 168 GLY A N 1
ATOM 1410 C CA . GLY A 1 168 ? -6.749 0.775 7.589 1.00 94.44 168 GLY A CA 1
ATOM 1411 C C . GLY A 1 168 ? -6.488 1.171 6.134 1.00 94.44 168 GLY A C 1
ATOM 1412 O O . GLY A 1 168 ? -5.598 0.610 5.492 1.00 94.44 168 GLY A O 1
ATOM 1413 N N . SER A 1 169 ? -7.198 2.185 5.629 1.00 94.62 169 SER A N 1
ATOM 1414 C CA . SER A 1 169 ? -6.999 2.698 4.265 1.00 94.62 169 SER A CA 1
ATOM 1415 C C . SER A 1 169 ? -5.594 3.268 4.077 1.00 94.62 169 SER A C 1
ATOM 1417 O O . SER A 1 169 ? -4.952 3.017 3.058 1.00 94.62 169 SER A O 1
ATOM 1419 N N . THR A 1 170 ? -5.077 3.984 5.077 1.00 95.56 170 THR A N 1
ATOM 1420 C CA . THR A 1 170 ? -3.737 4.579 5.013 1.00 95.56 170 THR A CA 1
ATOM 1421 C C . THR A 1 170 ? -2.641 3.514 5.027 1.00 95.56 170 THR A C 1
ATOM 1423 O O . THR A 1 170 ? -1.683 3.615 4.259 1.00 95.56 170 THR A O 1
ATOM 1426 N N . LEU A 1 171 ? -2.799 2.452 5.826 1.00 94.81 171 LEU A N 1
ATOM 1427 C CA . LEU A 1 171 ? -1.902 1.294 5.781 1.00 94.81 171 LEU A CA 1
ATOM 1428 C C . LEU A 1 171 ? -1.959 0.564 4.428 1.00 94.81 171 LEU A C 1
ATOM 1430 O O . LEU A 1 171 ? -0.942 0.065 3.951 1.00 94.81 171 LEU A O 1
ATOM 1434 N N . ALA A 1 172 ? -3.127 0.499 3.784 1.00 93.62 172 ALA A N 1
ATOM 1435 C CA . ALA A 1 172 ? -3.253 -0.149 2.478 1.00 93.62 172 ALA A CA 1
ATOM 1436 C C . ALA A 1 172 ? -2.542 0.668 1.388 1.00 93.62 172 ALA A C 1
ATOM 1438 O O . ALA A 1 172 ? -1.826 0.114 0.549 1.00 93.62 172 ALA A O 1
ATOM 1439 N N . VAL A 1 173 ? -2.680 1.997 1.436 1.00 93.94 173 VAL A N 1
ATOM 1440 C CA . VAL A 1 173 ? -1.957 2.919 0.549 1.00 93.94 173 VAL A CA 1
ATOM 1441 C C . VAL A 1 173 ? -0.448 2.817 0.769 1.00 93.94 173 VAL A C 1
ATOM 1443 O O . VAL A 1 173 ? 0.297 2.727 -0.207 1.00 93.94 173 VAL A O 1
ATOM 1446 N N . SER A 1 174 ? 0.019 2.766 2.021 1.00 92.94 174 SER A N 1
ATOM 1447 C CA . SER A 1 174 ? 1.450 2.626 2.311 1.00 92.94 174 SER A CA 1
ATOM 1448 C C . SER A 1 174 ? 2.014 1.294 1.803 1.00 92.94 174 SER A C 1
ATOM 1450 O O . SER A 1 174 ? 3.060 1.283 1.152 1.00 92.94 174 SER A O 1
ATOM 1452 N N . ALA A 1 175 ? 1.288 0.187 1.990 1.00 92.25 175 ALA A N 1
ATOM 1453 C CA . ALA A 1 175 ? 1.652 -1.118 1.443 1.00 92.25 175 ALA A CA 1
ATOM 1454 C C . ALA A 1 175 ? 1.713 -1.105 -0.095 1.00 92.25 175 ALA A C 1
ATOM 1456 O O . ALA A 1 175 ? 2.648 -1.656 -0.679 1.00 92.25 175 ALA A O 1
ATOM 1457 N N . SER A 1 176 ? 0.763 -0.433 -0.756 1.00 91.25 176 SER A N 1
ATOM 1458 C CA . SER A 1 176 ? 0.750 -0.268 -2.217 1.00 91.25 176 SER A CA 1
ATOM 1459 C C . SER A 1 176 ? 1.945 0.547 -2.729 1.00 91.25 176 SER A C 1
ATOM 1461 O O . SER A 1 176 ? 2.528 0.209 -3.766 1.00 91.25 176 SER A O 1
ATOM 1463 N N . GLU A 1 177 ? 2.331 1.611 -2.023 1.00 91.25 177 GLU A N 1
ATOM 1464 C CA . GLU A 1 177 ? 3.494 2.432 -2.383 1.00 91.25 177 GLU A CA 1
ATOM 1465 C C . GLU A 1 177 ? 4.792 1.618 -2.252 1.00 91.25 177 GLU A C 1
ATOM 1467 O O . GLU A 1 177 ? 5.593 1.575 -3.189 1.00 91.25 177 GLU A O 1
ATOM 1472 N N . ILE A 1 178 ? 4.952 0.877 -1.147 1.00 89.94 178 ILE A N 1
ATOM 1473 C CA . ILE A 1 178 ? 6.090 -0.031 -0.919 1.00 89.94 178 ILE A CA 1
ATOM 1474 C C . ILE A 1 178 ? 6.139 -1.126 -1.992 1.00 89.94 178 ILE A C 1
ATOM 1476 O O . ILE A 1 178 ? 7.203 -1.392 -2.555 1.00 89.94 178 ILE A O 1
ATOM 1480 N N . TYR A 1 179 ? 4.996 -1.740 -2.314 1.00 89.50 179 TYR A N 1
ATOM 1481 C CA . TYR A 1 179 ? 4.898 -2.766 -3.355 1.00 89.50 179 TYR A CA 1
ATOM 1482 C C . TYR A 1 179 ? 5.377 -2.244 -4.707 1.00 89.50 179 TYR A C 1
ATOM 1484 O O . TYR A 1 179 ? 6.173 -2.896 -5.391 1.00 89.50 179 TYR A O 1
ATOM 1492 N N . THR A 1 180 ? 4.914 -1.054 -5.084 1.00 88.69 180 THR A N 1
ATOM 1493 C CA . THR A 1 180 ? 5.265 -0.449 -6.367 1.00 88.69 180 THR A CA 1
ATOM 1494 C C . THR A 1 180 ? 6.750 -0.096 -6.407 1.00 88.69 180 THR A C 1
ATOM 1496 O O . THR A 1 180 ? 7.430 -0.458 -7.365 1.00 88.69 180 THR A O 1
ATOM 1499 N N . TYR A 1 181 ? 7.280 0.504 -5.339 1.00 87.81 181 TYR A N 1
ATOM 1500 C CA . TYR A 1 181 ? 8.701 0.830 -5.202 1.00 87.81 181 TYR A CA 1
ATOM 1501 C C . TYR A 1 181 ? 9.615 -0.406 -5.295 1.00 87.81 181 TYR A C 1
ATOM 1503 O O . TYR A 1 181 ? 10.616 -0.405 -6.014 1.00 87.81 181 TYR A O 1
ATOM 1511 N N . LEU A 1 182 ? 9.273 -1.498 -4.606 1.00 86.31 182 LEU A N 1
ATOM 1512 C CA . LEU A 1 182 ? 10.064 -2.731 -4.662 1.00 86.31 182 LEU A CA 1
ATOM 1513 C C . LEU A 1 182 ? 9.961 -3.411 -6.031 1.00 86.31 182 LEU A C 1
ATOM 1515 O O . LEU A 1 182 ? 10.963 -3.903 -6.553 1.00 86.31 182 LEU A O 1
ATOM 1519 N N . THR A 1 183 ? 8.778 -3.386 -6.648 1.00 84.75 183 THR A N 1
ATOM 1520 C CA . THR A 1 183 ? 8.563 -3.957 -7.984 1.00 84.75 183 THR A CA 1
ATOM 1521 C C . THR A 1 183 ? 9.390 -3.226 -9.040 1.00 84.75 183 THR A C 1
ATOM 1523 O O . THR A 1 183 ? 10.030 -3.884 -9.865 1.00 84.75 183 THR A O 1
ATOM 1526 N N . THR A 1 184 ? 9.446 -1.892 -9.001 1.00 85.12 184 THR A N 1
ATOM 1527 C CA . THR A 1 184 ? 10.271 -1.110 -9.936 1.00 85.12 184 THR A CA 1
ATOM 1528 C C . THR A 1 184 ? 11.762 -1.338 -9.712 1.00 85.12 184 THR A C 1
ATOM 1530 O O . THR A 1 184 ? 12.498 -1.522 -10.681 1.00 85.12 184 THR A O 1
ATOM 1533 N N . LYS A 1 185 ? 12.213 -1.437 -8.456 1.00 83.94 185 LYS A N 1
ATOM 1534 C CA . LYS A 1 185 ? 13.608 -1.775 -8.127 1.00 83.94 185 LYS A CA 1
ATOM 1535 C C . LYS A 1 185 ? 13.994 -3.188 -8.589 1.00 83.94 185 LYS A C 1
ATOM 1537 O O . LYS A 1 185 ? 15.110 -3.392 -9.067 1.00 83.94 185 LYS A O 1
ATOM 1542 N N . SER A 1 186 ? 13.056 -4.139 -8.541 1.00 83.06 186 SER A N 1
ATOM 1543 C CA . SER A 1 186 ? 13.264 -5.523 -9.001 1.00 83.06 186 SER A CA 1
ATOM 1544 C C . SER A 1 186 ? 13.508 -5.665 -10.511 1.00 83.06 186 SER A C 1
ATOM 1546 O O . SER A 1 186 ? 13.955 -6.716 -10.957 1.00 83.06 186 SER A O 1
ATOM 1548 N N . LEU A 1 187 ? 13.212 -4.639 -11.319 1.00 81.19 187 LEU A N 1
ATOM 1549 C CA . LEU A 1 187 ? 13.510 -4.663 -12.758 1.00 81.19 187 LEU A CA 1
ATOM 1550 C C . LEU A 1 187 ? 15.012 -4.563 -13.042 1.00 81.19 187 LEU A C 1
ATOM 1552 O O . LEU A 1 187 ? 15.476 -5.077 -14.053 1.00 81.19 187 LEU A O 1
ATOM 1556 N N . HIS A 1 188 ? 15.765 -3.899 -12.163 1.00 75.75 188 HIS A N 1
ATOM 1557 C CA . HIS A 1 188 ? 17.203 -3.682 -12.332 1.00 75.75 188 HIS A CA 1
ATOM 1558 C C . HIS A 1 188 ? 18.054 -4.670 -11.523 1.00 75.75 188 HIS A C 1
ATOM 1560 O O . HIS A 1 188 ? 19.231 -4.851 -11.822 1.00 75.75 188 HIS A O 1
ATOM 1566 N N . GLN A 1 189 ? 17.473 -5.322 -10.513 1.00 76.06 189 GLN A N 1
ATOM 1567 C CA . GLN A 1 189 ? 18.142 -6.308 -9.664 1.00 76.06 189 GLN A CA 1
ATOM 1568 C C . GLN A 1 189 ? 17.261 -7.547 -9.512 1.00 76.06 189 GLN A C 1
ATOM 1570 O O . GLN A 1 189 ? 16.076 -7.434 -9.206 1.00 76.06 189 GLN A O 1
ATOM 1575 N N . THR A 1 190 ? 17.836 -8.739 -9.672 1.00 67.56 190 THR A N 1
ATOM 1576 C CA . THR A 1 190 ? 17.126 -10.012 -9.490 1.00 67.56 190 THR A CA 1
ATOM 1577 C C . THR A 1 190 ? 16.850 -10.266 -8.006 1.00 67.56 190 THR A C 1
ATOM 1579 O O . THR A 1 190 ? 17.569 -10.976 -7.305 1.00 67.56 190 THR A O 1
ATOM 1582 N N . ILE A 1 191 ? 15.779 -9.664 -7.496 1.00 64.69 191 ILE A N 1
ATOM 1583 C CA . ILE A 1 191 ? 15.310 -9.892 -6.132 1.00 64.69 191 ILE A CA 1
ATOM 1584 C C . ILE A 1 191 ? 14.671 -11.290 -6.071 1.00 64.69 191 ILE A C 1
ATOM 1586 O O . ILE A 1 191 ? 13.581 -11.500 -6.594 1.00 64.69 191 ILE A O 1
ATOM 1590 N N . LYS A 1 192 ? 15.361 -12.260 -5.453 1.00 59.97 192 LYS A N 1
ATOM 1591 C CA . LYS A 1 192 ? 14.915 -13.668 -5.363 1.00 59.97 192 LYS A CA 1
ATOM 1592 C C . LYS A 1 192 ? 13.803 -13.933 -4.334 1.00 59.97 192 LYS A C 1
ATOM 1594 O O . LYS A 1 192 ? 13.292 -15.048 -4.289 1.00 59.97 192 LYS A O 1
ATOM 1599 N N . PHE A 1 193 ? 13.445 -12.968 -3.485 1.00 68.69 193 PHE A N 1
ATOM 1600 C CA . PHE A 1 193 ? 12.502 -13.195 -2.383 1.00 68.69 193 PHE A CA 1
ATOM 1601 C C . PHE A 1 193 ? 11.066 -12.764 -2.712 1.00 68.69 193 PHE A C 1
ATOM 1603 O O . PHE A 1 193 ? 10.836 -11.803 -3.445 1.00 68.69 193 PHE A O 1
ATOM 1610 N N . ASN A 1 194 ? 10.090 -13.468 -2.127 1.00 79.25 194 ASN A N 1
ATOM 1611 C CA . ASN A 1 194 ? 8.658 -13.201 -2.281 1.00 79.25 194 ASN A CA 1
ATOM 1612 C C . ASN A 1 194 ? 8.237 -11.974 -1.445 1.00 79.25 194 ASN A C 1
ATOM 1614 O O . ASN A 1 194 ? 7.695 -12.098 -0.344 1.00 79.25 194 ASN A O 1
ATOM 1618 N N . TYR A 1 195 ? 8.542 -10.780 -1.955 1.00 81.25 195 TYR A N 1
ATOM 1619 C CA . TYR A 1 195 ? 8.247 -9.509 -1.289 1.00 81.25 195 TYR A CA 1
ATOM 1620 C C . TYR A 1 195 ? 6.742 -9.250 -1.132 1.00 81.25 195 TYR A C 1
ATOM 1622 O O . TYR A 1 195 ? 6.347 -8.599 -0.171 1.00 81.25 195 TYR A O 1
ATOM 1630 N N . GLU A 1 196 ? 5.896 -9.804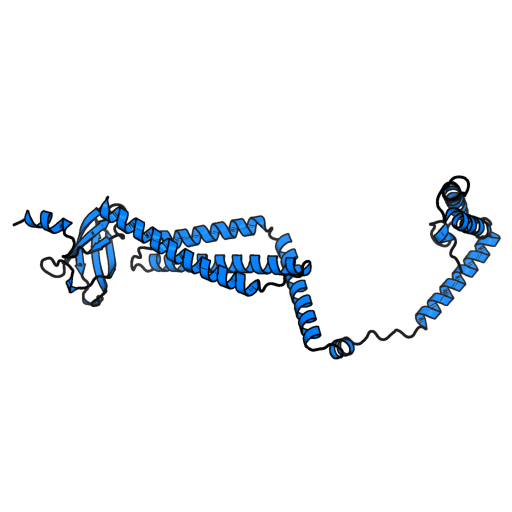 -2.008 1.00 80.88 196 GLU A N 1
ATOM 1631 C CA . GLU A 1 196 ? 4.431 -9.724 -1.897 1.00 80.88 196 GLU A CA 1
ATOM 1632 C C . GLU A 1 196 ? 3.936 -10.302 -0.572 1.00 80.88 196 GLU A C 1
ATOM 1634 O O . GLU A 1 196 ? 3.197 -9.647 0.167 1.00 80.88 196 GLU A O 1
ATOM 1639 N N . ARG A 1 197 ? 4.413 -11.503 -0.225 1.00 84.56 197 ARG A N 1
ATOM 1640 C CA . ARG A 1 197 ? 4.071 -12.150 1.044 1.00 84.56 197 ARG A CA 1
ATOM 1641 C C . ARG A 1 197 ? 4.582 -11.356 2.244 1.00 84.56 197 ARG A C 1
ATOM 1643 O O . ARG A 1 197 ? 3.869 -11.240 3.236 1.00 84.56 197 ARG A O 1
ATOM 1650 N N . LEU A 1 198 ? 5.799 -10.817 2.160 1.00 86.25 198 LEU A N 1
ATOM 1651 C CA . LEU A 1 198 ? 6.386 -10.026 3.242 1.00 86.25 198 LEU A CA 1
ATOM 1652 C C . LEU A 1 198 ? 5.550 -8.772 3.523 1.00 86.25 198 LEU A C 1
ATOM 1654 O O . LEU A 1 198 ? 5.164 -8.553 4.665 1.00 86.25 198 LEU A O 1
ATOM 1658 N N . ILE A 1 199 ? 5.218 -7.997 2.485 1.00 88.25 199 ILE A N 1
ATOM 1659 C CA . ILE A 1 199 ? 4.405 -6.780 2.614 1.00 88.25 199 ILE A CA 1
ATOM 1660 C C . ILE A 1 199 ? 3.040 -7.113 3.222 1.00 88.25 199 ILE A C 1
ATOM 1662 O O . ILE A 1 199 ? 2.595 -6.409 4.125 1.00 88.25 199 ILE A O 1
ATOM 1666 N N . ALA A 1 200 ? 2.399 -8.199 2.778 1.00 87.19 200 ALA A N 1
ATOM 1667 C CA . ALA A 1 200 ? 1.114 -8.630 3.322 1.00 87.19 200 ALA A CA 1
ATOM 1668 C C . ALA A 1 200 ? 1.205 -8.991 4.815 1.00 87.19 200 ALA A C 1
ATOM 1670 O O . ALA A 1 200 ? 0.386 -8.533 5.609 1.00 87.19 200 ALA A O 1
ATOM 1671 N N . ILE A 1 201 ? 2.222 -9.762 5.217 1.00 88.19 201 ILE A N 1
ATOM 1672 C CA . ILE A 1 201 ? 2.440 -10.121 6.627 1.00 88.19 201 ILE A CA 1
ATOM 1673 C C . ILE A 1 201 ? 2.734 -8.870 7.462 1.00 88.19 201 ILE A C 1
ATOM 1675 O O . ILE A 1 201 ? 2.135 -8.691 8.521 1.00 88.19 201 ILE A O 1
ATOM 1679 N N . SER A 1 202 ? 3.610 -7.982 6.985 1.00 87.81 202 SER A N 1
ATOM 1680 C CA . SER A 1 202 ? 3.925 -6.723 7.666 1.00 87.81 202 SER A CA 1
ATOM 1681 C C . SER A 1 202 ? 2.692 -5.833 7.822 1.00 87.81 202 SER A C 1
ATOM 1683 O O . SER A 1 202 ? 2.492 -5.271 8.894 1.00 87.81 202 SER A O 1
ATOM 1685 N N . PHE A 1 203 ? 1.842 -5.738 6.796 1.00 91.56 203 PHE A N 1
ATOM 1686 C CA . PHE A 1 203 ? 0.584 -4.996 6.854 1.00 91.56 203 PHE A CA 1
ATOM 1687 C C . PHE A 1 203 ? -0.346 -5.549 7.939 1.00 91.56 203 PHE A C 1
ATOM 1689 O O . PHE A 1 203 ? -0.816 -4.786 8.782 1.00 91.56 203 PHE A O 1
ATOM 1696 N N . VAL A 1 204 ? -0.567 -6.869 7.959 1.00 92.25 204 VAL A N 1
ATOM 1697 C CA . VAL A 1 204 ? -1.426 -7.513 8.964 1.00 92.25 204 VAL A CA 1
ATOM 1698 C C . VAL A 1 204 ? -0.871 -7.284 10.368 1.00 92.25 204 VAL A C 1
ATOM 1700 O O . VAL A 1 204 ? -1.617 -6.847 11.240 1.00 92.25 204 VAL A O 1
ATOM 1703 N N . LEU A 1 205 ? 0.433 -7.498 10.574 1.00 93.00 205 LEU A N 1
ATOM 1704 C CA . LEU A 1 205 ? 1.078 -7.299 11.874 1.00 93.00 205 LEU A CA 1
ATOM 1705 C C . LEU A 1 205 ? 0.959 -5.854 12.365 1.00 93.00 205 LEU A C 1
ATOM 1707 O O . LEU A 1 205 ? 0.577 -5.637 13.514 1.00 93.00 205 LEU A O 1
ATOM 1711 N N . LEU A 1 206 ? 1.247 -4.870 11.508 1.00 92.06 206 LEU A N 1
ATOM 1712 C CA . LEU A 1 206 ? 1.142 -3.450 11.856 1.00 92.06 206 LEU A CA 1
ATOM 1713 C C . LEU A 1 206 ? -0.299 -3.047 12.166 1.00 92.06 206 LEU A C 1
ATOM 1715 O O . LEU A 1 206 ? -0.532 -2.305 13.119 1.00 92.06 206 LEU A O 1
ATOM 1719 N N . PHE A 1 207 ? -1.267 -3.562 11.407 1.00 92.38 207 PHE A N 1
ATOM 1720 C CA . PHE A 1 207 ? -2.680 -3.303 11.654 1.00 92.38 207 PHE A CA 1
ATOM 1721 C C . PHE A 1 207 ? -3.121 -3.868 13.011 1.00 92.38 207 PHE A C 1
ATOM 1723 O O . PHE A 1 207 ? -3.678 -3.137 13.833 1.00 92.38 207 PHE A O 1
ATOM 1730 N N . THR A 1 208 ? -2.806 -5.137 13.294 1.00 92.19 208 THR A N 1
ATOM 1731 C CA . THR A 1 208 ? -3.153 -5.775 14.574 1.00 92.19 208 THR A CA 1
ATOM 1732 C C . THR A 1 208 ? -2.443 -5.121 15.756 1.00 92.19 208 THR A C 1
ATOM 1734 O O . THR A 1 208 ? -3.071 -4.872 16.784 1.00 92.19 208 THR A O 1
ATOM 1737 N N . MET A 1 209 ? -1.159 -4.778 15.602 1.00 92.94 209 MET A N 1
ATOM 1738 C CA . MET A 1 209 ? -0.388 -4.096 16.642 1.00 92.94 209 MET A CA 1
ATOM 1739 C C . MET A 1 209 ? -0.911 -2.685 16.898 1.00 92.94 209 MET A C 1
ATOM 1741 O O . MET A 1 209 ? -0.958 -2.267 18.051 1.00 92.94 209 MET A O 1
ATOM 1745 N N . GLY A 1 210 ? -1.351 -1.965 15.862 1.00 90.19 210 GLY A N 1
ATOM 1746 C CA . GLY A 1 210 ? -1.958 -0.641 16.009 1.00 90.19 210 GLY A CA 1
ATOM 1747 C C . GLY A 1 210 ? -3.240 -0.680 16.842 1.00 90.19 210 GLY A C 1
ATOM 1748 O O . GLY A 1 210 ? -3.375 0.079 17.802 1.00 90.19 210 GLY A O 1
ATOM 1749 N N . ILE A 1 211 ? -4.142 -1.620 16.537 1.00 90.12 211 ILE A N 1
ATOM 1750 C CA . ILE A 1 211 ? -5.384 -1.818 17.305 1.00 90.12 211 ILE A CA 1
ATOM 1751 C C . ILE A 1 211 ? -5.066 -2.192 18.757 1.00 90.12 211 ILE A C 1
ATOM 1753 O O . ILE A 1 211 ? -5.596 -1.579 19.687 1.00 90.12 211 ILE A O 1
ATOM 1757 N N . PHE A 1 212 ? -4.169 -3.161 18.956 1.00 92.38 212 PHE A N 1
ATOM 1758 C CA . PHE A 1 212 ? -3.775 -3.606 20.289 1.00 92.38 212 PHE A CA 1
ATOM 1759 C C . PHE A 1 212 ? -3.121 -2.483 21.104 1.00 92.38 212 PHE A C 1
ATOM 1761 O O . PHE A 1 212 ? -3.448 -2.304 22.273 1.00 92.38 212 PHE A O 1
ATOM 1768 N N . SER A 1 213 ? -2.263 -1.669 20.483 1.00 91.00 213 SER A N 1
ATOM 1769 C CA . SER A 1 213 ? -1.594 -0.544 21.150 1.00 91.00 213 SER A CA 1
ATOM 1770 C C . SER A 1 213 ? -2.587 0.506 21.638 1.00 91.00 213 SER A C 1
ATOM 1772 O O . SER A 1 213 ? -2.460 0.990 22.760 1.00 91.00 213 SER A O 1
ATOM 1774 N N . ILE A 1 214 ? -3.610 0.830 20.839 1.00 91.38 214 ILE A N 1
ATOM 1775 C CA . ILE A 1 214 ? -4.677 1.750 21.262 1.00 91.38 214 ILE A CA 1
ATOM 1776 C C . ILE A 1 214 ? -5.465 1.160 22.430 1.00 91.38 214 ILE A C 1
ATOM 1778 O O . ILE A 1 214 ? -5.748 1.874 23.393 1.00 91.38 214 ILE A O 1
ATOM 1782 N N . SER A 1 215 ? -5.803 -0.129 22.368 1.00 88.31 215 SER A N 1
ATOM 1783 C CA . SER A 1 215 ? -6.483 -0.817 23.468 1.00 88.31 215 SER A CA 1
ATOM 1784 C C . SER A 1 215 ? -5.656 -0.762 24.754 1.00 88.31 215 SER A C 1
ATOM 1786 O O . SER A 1 215 ? -6.187 -0.434 25.813 1.00 88.31 215 SER A O 1
ATOM 1788 N N . LEU A 1 216 ? -4.350 -1.024 24.658 1.00 91.56 216 LEU A N 1
ATOM 1789 C CA . LEU A 1 216 ? -3.424 -1.013 25.786 1.00 91.56 216 LEU A CA 1
ATOM 1790 C C . LEU A 1 216 ? -3.290 0.385 26.403 1.00 91.56 216 LEU A C 1
ATOM 1792 O O . LEU A 1 216 ? -3.474 0.541 27.608 1.00 91.56 216 LEU A O 1
ATOM 1796 N N . LEU A 1 217 ? -3.040 1.412 25.584 1.00 91.62 217 LEU A N 1
ATOM 1797 C CA . LEU A 1 217 ? -2.927 2.801 26.044 1.00 91.62 217 LEU A CA 1
ATOM 1798 C C . LEU A 1 217 ? -4.210 3.276 26.734 1.00 91.62 217 LEU A C 1
ATOM 1800 O O . LEU A 1 217 ? -4.156 3.943 27.767 1.00 91.62 217 LEU A O 1
ATOM 1804 N N . ASN A 1 218 ? -5.372 2.917 26.187 1.00 91.00 218 ASN A N 1
ATOM 1805 C CA . ASN A 1 218 ? -6.653 3.272 26.786 1.00 91.00 218 ASN A CA 1
ATOM 1806 C C . ASN A 1 218 ? -6.933 2.524 28.084 1.00 91.00 218 ASN A C 1
ATOM 1808 O O . ASN A 1 218 ? -7.461 3.128 29.018 1.00 91.00 218 ASN A O 1
ATOM 1812 N N . TYR A 1 219 ? -6.561 1.248 28.164 1.00 89.94 219 TYR A N 1
ATOM 1813 C CA . TYR A 1 219 ? -6.647 0.486 29.402 1.00 89.94 219 TYR A CA 1
ATOM 1814 C C . TYR A 1 219 ? -5.790 1.134 30.496 1.00 89.94 219 TYR A C 1
ATOM 1816 O O . TYR A 1 219 ? -6.305 1.466 31.561 1.00 89.94 219 TYR A O 1
ATOM 1824 N N . SER A 1 220 ? -4.524 1.440 30.198 1.00 90.19 220 SER A N 1
ATOM 1825 C CA . SER A 1 220 ? -3.637 2.149 31.127 1.00 90.19 220 SER A CA 1
ATOM 1826 C C . SER A 1 220 ? -4.193 3.516 31.537 1.00 90.19 220 SER A C 1
ATOM 1828 O O . SER A 1 220 ? -4.155 3.855 32.719 1.00 90.19 220 SER A O 1
ATOM 1830 N N . ARG A 1 221 ? -4.771 4.279 30.595 1.00 91.50 221 ARG A N 1
ATOM 1831 C CA . ARG A 1 221 ? -5.447 5.555 30.885 1.00 91.50 221 ARG A CA 1
ATOM 1832 C C . ARG A 1 221 ? -6.625 5.373 31.845 1.00 91.50 221 ARG A C 1
ATOM 1834 O O . ARG A 1 221 ? -6.723 6.135 32.805 1.00 91.50 221 ARG A O 1
ATOM 1841 N N . LYS A 1 222 ? -7.493 4.377 31.612 1.00 89.62 222 LYS A N 1
ATOM 1842 C CA . LYS A 1 222 ? -8.618 4.050 32.508 1.00 89.62 222 LYS A CA 1
ATOM 1843 C C . LYS A 1 222 ? -8.099 3.742 33.910 1.00 89.62 222 LYS A C 1
ATOM 1845 O O . LYS A 1 222 ? -8.531 4.380 34.865 1.00 89.62 222 LYS A O 1
ATOM 1850 N N . SER A 1 223 ? -7.158 2.805 34.023 1.00 88.62 223 SER A N 1
ATOM 1851 C CA . SER A 1 223 ? -6.622 2.363 35.313 1.00 88.62 223 SER A CA 1
ATOM 1852 C C . SER A 1 223 ? -5.946 3.496 36.085 1.00 88.62 223 SER A C 1
ATOM 1854 O O . SER A 1 223 ? -6.123 3.598 37.295 1.00 88.62 223 SER A O 1
ATOM 1856 N N . TYR A 1 224 ? -5.198 4.368 35.403 1.00 91.44 224 TYR A N 1
ATOM 1857 C CA . TYR A 1 224 ? -4.544 5.511 36.037 1.00 91.44 224 TYR A CA 1
ATOM 1858 C C . TYR A 1 224 ? -5.555 6.526 36.585 1.00 91.44 224 TYR A C 1
ATOM 1860 O O . TYR A 1 224 ? -5.454 6.928 37.744 1.00 91.44 224 TYR A O 1
ATOM 1868 N N . LEU A 1 225 ? -6.543 6.918 35.775 1.00 89.75 225 LEU A N 1
ATOM 1869 C CA . LEU A 1 225 ? -7.534 7.921 36.172 1.00 89.75 225 LEU A CA 1
ATOM 1870 C C . LEU A 1 225 ? -8.423 7.417 37.309 1.00 89.75 225 LEU A C 1
ATOM 1872 O O . LEU A 1 225 ? -8.593 8.112 38.303 1.00 89.75 225 LEU A O 1
ATOM 1876 N N . LEU A 1 226 ? -8.907 6.175 37.224 1.00 87.81 226 LEU A N 1
ATOM 1877 C CA . LEU A 1 226 ? -9.733 5.598 38.286 1.00 87.81 226 LEU A CA 1
ATOM 1878 C C . LEU A 1 226 ? -8.956 5.370 39.589 1.00 87.81 226 LEU A C 1
ATOM 1880 O O . LEU A 1 226 ? -9.572 5.235 40.643 1.00 87.81 226 LEU A O 1
ATOM 1884 N N . LYS A 1 227 ? -7.622 5.322 39.563 1.00 88.25 227 LYS A N 1
ATOM 1885 C CA . LYS A 1 227 ? -6.821 5.208 40.787 1.00 88.25 227 LYS A CA 1
ATOM 1886 C C . LYS A 1 227 ? -6.573 6.558 41.462 1.00 88.25 227 LYS A C 1
ATOM 1888 O O . LYS A 1 227 ? -6.593 6.611 42.686 1.00 88.25 227 LYS A O 1
ATOM 1893 N N . ASN A 1 228 ? -6.335 7.614 40.683 1.00 87.50 228 ASN A N 1
ATOM 1894 C CA . ASN A 1 228 ? -5.807 8.880 41.205 1.00 87.50 228 ASN A CA 1
ATOM 1895 C C . ASN A 1 228 ? -6.815 10.039 41.219 1.00 87.50 228 ASN A C 1
ATOM 1897 O O . ASN A 1 228 ? -6.674 10.928 42.049 1.00 87.50 228 ASN A O 1
ATOM 1901 N N . ASP A 1 229 ? -7.792 10.058 40.308 1.00 88.38 229 ASP A N 1
ATOM 1902 C CA . ASP A 1 229 ? -8.714 11.188 40.129 1.00 88.38 229 ASP A CA 1
ATOM 1903 C C . ASP A 1 229 ? -10.119 10.690 39.763 1.00 88.38 229 ASP A C 1
ATOM 1905 O O . ASP A 1 229 ? -10.559 10.736 38.607 1.00 88.38 229 ASP A O 1
ATOM 1909 N N . TYR A 1 230 ? -10.800 10.138 40.768 1.00 89.69 230 TYR A N 1
ATOM 1910 C CA . TYR A 1 230 ? -12.129 9.563 40.617 1.00 89.69 230 TYR A CA 1
ATOM 1911 C C . TYR A 1 230 ? -13.153 10.214 41.544 1.00 89.69 230 TYR A C 1
ATOM 1913 O O . TYR A 1 230 ? -12.838 10.673 42.640 1.00 89.69 230 TYR A O 1
ATOM 1921 N N . GLN A 1 231 ? -14.404 10.163 41.106 1.00 88.69 231 GLN A N 1
ATOM 1922 C CA . GLN A 1 231 ? -15.593 10.507 41.873 1.00 88.69 231 GLN A CA 1
ATOM 1923 C C . GLN A 1 231 ? -16.583 9.340 41.824 1.00 88.69 231 GLN A C 1
ATOM 1925 O O . GLN A 1 231 ? -16.454 8.418 41.011 1.00 88.69 231 GLN A O 1
ATOM 1930 N N . ILE A 1 232 ? -17.550 9.359 42.736 1.00 88.69 232 ILE A N 1
ATOM 1931 C CA . ILE A 1 232 ? -18.563 8.316 42.876 1.00 88.69 232 ILE A CA 1
ATOM 1932 C C . ILE A 1 232 ? -19.939 8.943 42.652 1.00 88.69 232 ILE A C 1
ATOM 1934 O O . ILE A 1 232 ? -20.213 10.030 43.151 1.00 88.69 232 ILE A O 1
ATOM 1938 N N . THR A 1 233 ? -20.798 8.256 41.904 1.00 88.50 233 THR A N 1
ATOM 1939 C CA . THR A 1 233 ? -22.210 8.618 41.723 1.00 88.50 233 THR A CA 1
ATOM 1940 C C . THR A 1 233 ? -23.085 7.366 41.739 1.00 88.50 233 THR A C 1
ATOM 1942 O O . THR A 1 233 ? -22.582 6.246 41.608 1.00 88.50 233 THR A O 1
ATOM 1945 N N . SER A 1 234 ? -24.395 7.539 41.899 1.00 87.06 234 SER A N 1
ATOM 1946 C CA . SER A 1 234 ? -25.360 6.465 41.686 1.00 87.06 234 SER A CA 1
ATOM 1947 C C . SER A 1 234 ? -25.783 6.420 40.216 1.00 87.06 234 SER A C 1
ATOM 1949 O O . SER A 1 234 ? -26.033 7.442 39.576 1.00 87.06 234 SER A O 1
ATOM 1951 N N . ALA A 1 235 ? -25.850 5.214 39.659 1.00 87.31 235 ALA A N 1
ATOM 1952 C CA . ALA A 1 235 ? -26.316 4.970 38.300 1.00 87.31 235 ALA A CA 1
ATOM 1953 C C . ALA A 1 235 ? -27.540 4.051 38.321 1.00 87.31 235 ALA A C 1
ATOM 1955 O O . ALA A 1 235 ? -27.598 3.117 39.120 1.00 87.31 235 ALA A O 1
ATOM 1956 N N . LYS A 1 236 ? -28.507 4.298 37.436 1.00 88.38 236 LYS A N 1
ATOM 1957 C CA . LYS A 1 236 ? -29.682 3.440 37.235 1.00 88.38 236 LYS A CA 1
ATOM 1958 C C . LYS A 1 236 ? -29.370 2.362 36.202 1.00 88.38 236 LYS A C 1
ATOM 1960 O O . LYS A 1 236 ? -28.777 2.661 35.166 1.00 88.38 236 LYS A O 1
ATOM 1965 N N . ILE A 1 237 ? -29.779 1.126 36.467 1.00 86.19 237 ILE A N 1
ATOM 1966 C CA . ILE A 1 237 ? -29.645 0.014 35.520 1.00 86.19 237 ILE A CA 1
ATOM 1967 C C . ILE A 1 237 ? -30.876 -0.037 34.609 1.00 86.19 237 ILE A C 1
ATOM 1969 O O . ILE A 1 237 ? -32.006 -0.097 35.088 1.00 86.19 237 ILE A O 1
ATOM 1973 N N . ASP A 1 238 ? -30.662 -0.095 33.294 1.00 84.81 238 ASP A N 1
ATOM 1974 C CA . ASP A 1 238 ? -31.714 -0.433 32.330 1.00 84.81 238 ASP A CA 1
ATOM 1975 C C . ASP A 1 238 ? -31.771 -1.957 32.133 1.00 84.81 238 ASP A C 1
ATOM 1977 O O . ASP A 1 238 ? -31.053 -2.536 31.309 1.00 84.81 238 ASP A O 1
ATOM 1981 N N . PHE A 1 239 ? -32.628 -2.627 32.906 1.00 78.88 239 PHE A N 1
ATOM 1982 C CA . PHE A 1 239 ? -32.788 -4.084 32.852 1.00 78.88 239 PHE A CA 1
ATOM 1983 C C . PHE A 1 239 ? -33.334 -4.600 31.521 1.00 78.88 239 PHE A C 1
ATOM 1985 O O . PHE A 1 239 ? -33.002 -5.717 31.130 1.00 78.88 239 PHE A O 1
ATOM 1992 N N . ALA A 1 240 ? -34.133 -3.808 30.801 1.00 81.31 240 ALA A N 1
ATOM 1993 C CA . ALA A 1 240 ? -34.758 -4.251 29.556 1.00 81.31 240 ALA A CA 1
ATOM 1994 C C . ALA A 1 240 ? -33.732 -4.445 28.429 1.00 81.31 240 ALA A C 1
ATOM 1996 O O . ALA A 1 240 ? -33.952 -5.234 27.509 1.00 81.31 240 ALA A O 1
ATOM 1997 N N . ARG A 1 241 ? -32.611 -3.719 28.496 1.00 79.25 241 ARG A N 1
ATOM 1998 C CA . ARG A 1 241 ? -31.540 -3.760 27.490 1.00 79.25 241 ARG A CA 1
ATOM 1999 C C . ARG A 1 241 ? -30.255 -4.436 27.978 1.00 79.25 241 ARG A C 1
ATOM 2001 O O . ARG A 1 241 ? -29.310 -4.558 27.195 1.00 79.25 241 ARG A O 1
ATOM 2008 N N . SER A 1 242 ? -30.209 -4.851 29.242 1.00 80.31 242 SER A N 1
ATOM 2009 C CA . SER A 1 242 ? -29.044 -5.491 29.863 1.00 80.31 242 SER A CA 1
ATOM 2010 C C . SER A 1 242 ? -29.065 -7.019 29.701 1.00 80.31 242 SER A C 1
ATOM 2012 O O . SER A 1 242 ? -30.127 -7.635 29.650 1.00 80.31 242 SER A O 1
ATOM 2014 N N . SER A 1 243 ? -27.885 -7.640 29.634 1.00 77.69 243 SER A N 1
ATOM 2015 C CA . SER A 1 243 ? -27.677 -9.098 29.667 1.00 77.69 243 SER A CA 1
ATOM 2016 C C . SER A 1 243 ? -26.912 -9.514 30.931 1.00 77.69 243 SER A C 1
ATOM 2018 O O . SER A 1 243 ? -26.409 -8.669 31.667 1.00 77.69 243 SER A O 1
ATOM 2020 N N . LEU A 1 244 ? -26.816 -10.822 31.203 1.00 72.12 244 LEU A N 1
ATOM 2021 C CA . LEU A 1 244 ? -26.157 -11.360 32.411 1.00 72.12 244 LEU A CA 1
ATOM 2022 C C . LEU A 1 244 ? -24.692 -10.908 32.586 1.00 72.12 244 LEU A C 1
ATOM 2024 O O . LEU A 1 244 ? -24.202 -10.825 33.710 1.00 72.12 244 LEU A O 1
ATOM 2028 N N . ASP A 1 245 ? -24.012 -10.640 31.475 1.00 74.88 245 ASP A N 1
ATOM 2029 C CA . ASP A 1 245 ? -22.607 -10.244 31.369 1.00 74.88 245 ASP A CA 1
ATOM 2030 C C . ASP A 1 245 ? -22.413 -8.756 31.024 1.00 74.88 245 ASP A C 1
ATOM 2032 O O . ASP A 1 245 ? -21.280 -8.273 31.001 1.00 74.88 245 ASP A O 1
ATOM 2036 N N . ARG A 1 246 ? -23.494 -8.028 30.704 1.00 77.19 246 ARG A N 1
ATOM 2037 C CA . ARG A 1 246 ? -23.424 -6.647 30.201 1.00 77.19 246 ARG A CA 1
ATOM 2038 C C . ARG A 1 246 ? -24.550 -5.810 30.767 1.00 77.19 246 ARG A C 1
ATOM 2040 O O . ARG A 1 246 ? -25.718 -6.005 30.433 1.00 77.19 246 ARG A O 1
ATOM 2047 N N . LEU A 1 247 ? -24.180 -4.802 31.539 1.00 82.25 247 LEU A N 1
ATOM 2048 C CA . LEU A 1 247 ? -25.120 -3.849 32.104 1.00 82.25 247 LEU A CA 1
ATOM 2049 C C . LEU A 1 247 ? -25.113 -2.565 31.289 1.00 82.25 247 LEU A C 1
ATOM 2051 O O . LEU A 1 247 ? -24.055 -2.029 30.948 1.00 82.25 247 LEU A O 1
ATOM 2055 N N . ILE A 1 248 ? -26.305 -2.071 30.978 1.00 85.19 248 ILE A N 1
ATOM 2056 C CA . ILE A 1 248 ? -26.495 -0.718 30.471 1.00 85.19 248 ILE A CA 1
ATOM 2057 C C . ILE A 1 248 ? -26.896 0.142 31.658 1.00 85.19 248 ILE A C 1
ATOM 2059 O O . ILE A 1 248 ? -27.934 -0.083 32.278 1.00 85.19 248 ILE A O 1
ATOM 2063 N N . ILE A 1 249 ? -26.032 1.095 31.985 1.00 86.00 249 ILE A N 1
ATOM 2064 C CA . ILE A 1 249 ? -26.229 2.015 33.096 1.00 86.00 249 ILE A CA 1
ATOM 2065 C C . ILE A 1 249 ? -26.414 3.431 32.575 1.00 86.00 249 ILE A C 1
ATOM 2067 O O . ILE A 1 249 ? -25.752 3.850 31.618 1.00 86.00 249 ILE A O 1
ATOM 2071 N N . THR A 1 250 ? -27.280 4.166 33.256 1.00 86.69 250 THR A N 1
ATOM 2072 C CA . THR A 1 250 ? -27.562 5.567 32.979 1.00 86.69 250 THR A CA 1
ATOM 2073 C C . THR A 1 250 ? -27.334 6.383 34.243 1.00 86.69 250 THR A C 1
ATOM 2075 O O . THR A 1 250 ? -27.827 6.031 35.316 1.00 86.69 250 THR A O 1
ATOM 2078 N N . TYR A 1 251 ? -26.539 7.442 34.137 1.00 87.69 251 TYR A N 1
ATOM 2079 C CA . TYR A 1 251 ? -26.152 8.287 35.265 1.00 87.69 251 TYR A CA 1
ATOM 2080 C C . TYR A 1 251 ? -26.098 9.750 34.847 1.00 87.69 251 TYR A C 1
ATOM 2082 O O . TYR A 1 251 ? -25.801 10.077 33.698 1.00 87.69 251 TYR A O 1
ATOM 2090 N N . GLU A 1 252 ? -26.381 10.628 35.799 1.00 86.38 252 GLU A N 1
ATOM 2091 C CA . GLU A 1 252 ? -26.419 12.069 35.589 1.00 86.38 252 GLU A CA 1
ATOM 2092 C C . GLU A 1 252 ? -25.241 12.720 36.313 1.00 86.38 252 GLU A C 1
ATOM 2094 O O . GLU A 1 252 ? -24.993 12.459 37.493 1.00 86.38 252 GLU A O 1
ATOM 2099 N N . ILE A 1 253 ? -24.489 13.552 35.592 1.00 84.25 253 ILE A N 1
ATOM 2100 C CA . ILE A 1 253 ? -23.424 14.380 36.163 1.00 84.25 253 ILE A CA 1
ATOM 2101 C C . ILE A 1 253 ? -23.693 15.818 35.729 1.00 84.25 253 ILE A C 1
ATOM 2103 O O . ILE A 1 253 ? -23.574 16.169 34.553 1.00 84.25 253 ILE A O 1
ATOM 2107 N N . GLY A 1 254 ? -24.079 16.657 36.689 1.00 84.12 254 GLY A N 1
ATOM 2108 C CA . GLY A 1 254 ? -24.532 18.019 36.412 1.00 84.12 254 GLY A CA 1
ATOM 2109 C C . GLY A 1 254 ? -25.915 18.025 35.755 1.00 84.12 254 GLY A C 1
ATOM 2110 O O . GLY A 1 254 ? -26.884 17.675 36.408 1.00 84.12 254 GLY A O 1
ATOM 2111 N N . GLN A 1 255 ? -25.995 18.447 34.487 1.00 79.25 255 GLN A N 1
ATOM 2112 C CA . GLN A 1 255 ? -27.226 18.460 33.668 1.00 79.25 255 GLN A CA 1
ATOM 2113 C C . GLN A 1 255 ? -27.131 17.530 32.444 1.00 79.25 255 GLN A C 1
ATOM 2115 O O . GLN A 1 255 ? -27.928 17.636 31.511 1.00 79.25 255 GLN A O 1
ATOM 2120 N N . VAL A 1 256 ? -26.102 16.677 32.390 1.00 84.69 256 VAL A N 1
ATOM 2121 C CA . VAL A 1 256 ? -25.842 15.790 31.251 1.00 84.69 256 VAL A CA 1
ATOM 2122 C C . VAL A 1 256 ? -26.035 14.347 31.688 1.00 84.69 256 VAL A C 1
ATOM 21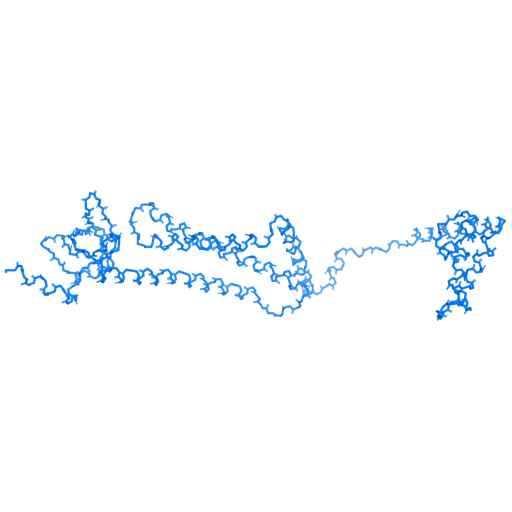24 O O . VAL A 1 256 ? -25.414 13.882 32.647 1.00 84.69 256 VAL A O 1
ATOM 2127 N N . GLU A 1 257 ? -26.891 13.645 30.954 1.00 84.88 257 GLU A N 1
ATOM 2128 C CA . GLU A 1 257 ? -27.154 12.224 31.132 1.00 84.88 257 GLU A CA 1
ATOM 2129 C C . GLU A 1 257 ? -26.197 11.402 30.261 1.00 84.88 257 GLU A C 1
ATOM 2131 O O . GLU A 1 257 ? -26.084 11.608 29.049 1.00 84.88 257 GLU A O 1
ATOM 2136 N N . TYR A 1 258 ? -25.512 10.452 30.888 1.00 84.38 258 TYR A N 1
ATOM 2137 C CA . TYR A 1 258 ? -24.586 9.534 30.241 1.00 84.38 258 TYR A CA 1
ATOM 2138 C C . TYR A 1 258 ? -25.174 8.130 30.254 1.00 84.38 258 TYR A C 1
ATOM 2140 O O . TYR A 1 258 ? -25.684 7.669 31.273 1.00 84.38 258 TYR A O 1
ATOM 2148 N N . THR A 1 259 ? -25.083 7.429 29.123 1.00 82.69 259 THR A N 1
ATOM 2149 C CA . THR A 1 259 ? -25.510 6.029 29.006 1.00 82.69 259 THR A CA 1
ATOM 2150 C C . THR A 1 259 ? -24.341 5.181 28.541 1.00 82.69 259 THR A C 1
ATOM 2152 O O . THR A 1 259 ? -23.826 5.368 27.434 1.00 82.69 259 THR A O 1
ATOM 2155 N N . LYS A 1 260 ? -23.949 4.206 29.361 1.00 81.88 260 LYS A N 1
ATOM 2156 C CA . LYS A 1 260 ? -22.772 3.382 29.099 1.00 81.88 260 LYS A CA 1
ATOM 2157 C C . LYS A 1 260 ? -23.060 1.896 29.256 1.00 81.88 260 LYS A C 1
ATOM 2159 O O . LYS A 1 260 ? -23.790 1.475 30.147 1.00 81.88 260 LYS A O 1
ATOM 2164 N N . ARG A 1 261 ? -22.419 1.096 28.401 1.00 79.12 261 ARG A N 1
ATOM 2165 C CA . ARG A 1 261 ? -22.317 -0.355 28.576 1.00 79.12 261 ARG A CA 1
ATOM 2166 C C . ARG A 1 261 ? -21.093 -0.689 29.423 1.00 79.12 261 ARG A C 1
ATOM 2168 O O . ARG A 1 261 ? -19.984 -0.268 29.086 1.00 79.12 261 ARG A O 1
ATOM 2175 N N . VAL A 1 262 ? -21.296 -1.455 30.485 1.00 81.12 262 VAL A N 1
ATOM 2176 C CA . VAL A 1 262 ? -20.228 -1.962 31.346 1.00 81.12 262 VAL A CA 1
ATOM 2177 C C . VAL A 1 262 ? -20.308 -3.484 31.369 1.00 81.12 262 VAL A C 1
ATOM 2179 O O . VAL A 1 262 ? -21.366 -4.052 31.637 1.00 81.12 262 VAL A O 1
ATOM 2182 N N . ASP A 1 263 ? -19.188 -4.132 31.063 1.00 73.12 263 ASP A N 1
ATOM 2183 C CA . ASP A 1 263 ? -19.072 -5.588 31.080 1.00 73.12 263 ASP A CA 1
ATOM 2184 C C . ASP A 1 263 ? -18.787 -6.033 32.524 1.00 73.12 263 ASP A C 1
ATOM 2186 O O . ASP A 1 263 ? -17.660 -5.907 33.006 1.00 73.12 263 ASP A O 1
ATOM 2190 N N . VAL A 1 264 ? -19.824 -6.477 33.240 1.00 75.31 264 VAL A N 1
ATOM 2191 C CA . VAL A 1 264 ? -19.744 -6.913 34.646 1.00 75.31 264 VAL A CA 1
ATOM 2192 C C . VAL A 1 264 ? -20.680 -8.094 34.859 1.00 75.31 264 VAL A C 1
ATOM 2194 O O . VAL A 1 264 ? -21.792 -8.120 34.331 1.00 75.31 264 VAL A O 1
ATOM 2197 N N . ILE A 1 265 ? -20.244 -9.059 35.669 1.00 71.94 265 ILE A N 1
ATOM 2198 C CA . ILE A 1 265 ? -21.083 -10.177 36.099 1.00 71.94 265 ILE A CA 1
ATOM 2199 C C . ILE A 1 265 ? -22.097 -9.654 37.119 1.00 71.94 265 ILE A C 1
ATOM 2201 O O . ILE A 1 265 ? -21.729 -9.142 38.176 1.00 71.94 265 ILE A O 1
ATOM 2205 N N . TYR A 1 266 ? -23.388 -9.822 36.828 1.00 69.44 266 TYR A N 1
ATOM 2206 C CA . TYR A 1 266 ? -24.482 -9.290 37.652 1.00 69.44 266 TYR A CA 1
ATOM 2207 C C . TYR A 1 266 ? -24.449 -9.700 39.139 1.00 69.44 266 TYR A C 1
ATOM 2209 O O . TYR A 1 266 ? -24.995 -9.004 39.994 1.00 69.44 266 TYR A O 1
ATOM 2217 N N . ASN A 1 267 ? -23.824 -10.827 39.476 1.00 69.12 267 ASN A N 1
ATOM 2218 C CA . ASN A 1 267 ? -23.760 -11.309 40.858 1.00 69.12 267 ASN A CA 1
ATOM 2219 C C . ASN A 1 267 ? -22.728 -10.556 41.721 1.00 69.12 267 ASN A C 1
ATOM 2221 O O . ASN A 1 267 ? -22.872 -10.517 42.952 1.00 69.12 267 ASN A O 1
ATOM 2225 N N . ASP A 1 268 ? -21.750 -9.909 41.083 1.00 70.00 268 ASP A N 1
ATOM 2226 C CA . ASP A 1 268 ? -20.590 -9.303 41.748 1.00 70.00 268 ASP A CA 1
ATOM 2227 C C . ASP A 1 268 ? -20.777 -7.811 42.060 1.00 70.00 268 ASP A C 1
ATOM 2229 O O . ASP A 1 268 ? -19.967 -7.225 42.778 1.00 70.00 268 ASP A O 1
ATOM 2233 N N . ILE A 1 269 ? -21.871 -7.202 41.594 1.00 73.75 269 ILE A N 1
ATOM 2234 C CA . ILE A 1 269 ? -22.160 -5.778 41.806 1.00 73.75 269 ILE A CA 1
ATOM 2235 C C . ILE A 1 269 ? -22.795 -5.495 43.174 1.00 73.75 269 ILE A C 1
ATOM 2237 O O . ILE A 1 269 ? -23.631 -6.258 43.675 1.00 73.75 269 ILE A O 1
ATOM 2241 N N . ILE A 1 270 ? -22.427 -4.355 43.766 1.00 69.06 270 ILE A N 1
ATOM 2242 C CA . ILE A 1 270 ? -23.090 -3.796 44.951 1.00 69.06 270 ILE A CA 1
ATOM 2243 C C . ILE A 1 270 ? -24.346 -3.050 44.489 1.00 69.06 270 ILE A C 1
ATOM 2245 O O . ILE A 1 270 ? -24.261 -2.085 43.727 1.00 69.06 270 ILE A O 1
ATOM 2249 N N . LYS A 1 271 ? -25.518 -3.502 44.942 1.00 71.94 271 LYS A N 1
ATOM 2250 C CA . LYS A 1 271 ? -26.803 -2.843 44.670 1.00 71.94 271 LYS A CA 1
ATOM 2251 C C . LYS A 1 271 ? -27.172 -1.946 45.845 1.00 71.94 271 LYS A C 1
ATOM 2253 O O . LYS A 1 271 ? -27.100 -2.397 46.986 1.00 71.94 271 LYS A O 1
ATOM 2258 N N . LEU A 1 272 ? -27.591 -0.715 45.561 1.00 70.25 272 LEU A N 1
ATOM 2259 C CA . LEU A 1 272 ? -28.318 0.107 46.532 1.00 70.25 272 LEU A CA 1
ATOM 2260 C C . LEU A 1 272 ? -29.808 -0.260 46.516 1.00 70.25 272 LEU A C 1
ATOM 2262 O O . LEU A 1 272 ? -30.243 -1.112 45.742 1.00 70.25 272 LEU A O 1
ATOM 2266 N N . SER A 1 273 ? -30.603 0.377 47.375 1.00 65.94 273 SER A N 1
ATOM 2267 C CA . SER A 1 273 ? -32.058 0.230 47.382 1.00 65.94 273 SER A CA 1
ATOM 2268 C C . SER A 1 273 ? -32.660 0.498 45.987 1.00 65.94 273 SER A C 1
ATOM 2270 O O . SER A 1 273 ? -32.627 1.614 45.471 1.00 65.94 273 SER A O 1
ATOM 2272 N N . GLY A 1 274 ? -33.216 -0.549 45.365 1.00 73.50 274 GLY A N 1
ATOM 2273 C CA . GLY A 1 274 ? -33.843 -0.503 44.036 1.00 73.50 274 GLY A CA 1
ATOM 2274 C C . GLY A 1 274 ? -32.906 -0.854 42.870 1.00 73.50 274 GLY A C 1
ATOM 2275 O O . GLY A 1 274 ? -32.043 -1.721 42.985 1.00 73.50 274 GLY A O 1
ATOM 2276 N N . ASP A 1 275 ? -33.095 -0.174 41.734 1.00 81.00 275 ASP A N 1
ATOM 2277 C CA . ASP A 1 275 ? -32.403 -0.427 40.455 1.00 81.00 275 ASP A CA 1
ATOM 2278 C C . ASP A 1 275 ? -31.093 0.378 40.309 1.00 81.00 275 ASP A C 1
ATOM 2280 O O . ASP A 1 275 ? -30.666 0.709 39.199 1.00 81.00 275 ASP A O 1
ATOM 2284 N N . GLN A 1 276 ? -30.475 0.753 41.434 1.00 84.12 276 GLN A N 1
ATOM 2285 C CA . GLN A 1 276 ? -29.315 1.646 41.481 1.00 84.12 276 GLN A CA 1
ATOM 2286 C C . GLN A 1 276 ? -28.023 0.921 41.873 1.00 84.12 276 GLN A C 1
ATOM 2288 O O . GLN A 1 276 ? -28.014 0.033 42.727 1.00 84.12 276 GLN A O 1
ATOM 2293 N N . VAL A 1 277 ? -26.910 1.346 41.275 1.00 86.56 277 VAL A N 1
ATOM 2294 C CA . VAL A 1 277 ? -25.554 0.847 41.552 1.00 86.56 277 VAL A CA 1
ATOM 2295 C C . VAL A 1 277 ? -24.571 1.984 41.787 1.00 86.56 277 VAL A C 1
ATOM 2297 O O . VAL A 1 277 ? -24.746 3.087 41.264 1.00 86.56 277 VAL A O 1
ATOM 2300 N N . ILE A 1 278 ? -23.513 1.696 42.547 1.00 85.12 278 ILE A N 1
ATOM 2301 C CA . ILE A 1 278 ? -22.397 2.623 42.751 1.00 85.12 278 ILE A CA 1
ATOM 2302 C C . ILE A 1 278 ? -21.506 2.608 41.510 1.00 85.12 278 ILE A C 1
ATOM 2304 O O . ILE A 1 278 ? -20.948 1.573 41.132 1.00 85.12 278 ILE A O 1
ATOM 2308 N N . LEU A 1 279 ? -21.346 3.777 40.898 1.00 87.62 279 LEU A N 1
ATOM 2309 C CA . LEU A 1 279 ? -20.483 3.985 39.749 1.00 87.62 279 LEU A CA 1
ATOM 2310 C C . LEU A 1 279 ? -19.292 4.856 40.136 1.00 87.62 279 LEU A C 1
ATOM 2312 O O . LEU A 1 279 ? -19.452 5.993 40.580 1.00 87.62 279 LEU A O 1
ATOM 2316 N N . LYS A 1 280 ? -18.091 4.341 39.887 1.00 88.25 280 LYS A N 1
ATOM 2317 C CA . LYS A 1 280 ? -16.845 5.095 39.978 1.00 88.25 280 LYS A CA 1
ATOM 2318 C C . LYS A 1 280 ? -16.509 5.665 38.605 1.00 88.25 280 LYS A C 1
ATOM 2320 O O . LYS A 1 280 ? -16.380 4.900 37.651 1.00 88.25 280 LYS A O 1
ATOM 2325 N N . TYR A 1 281 ? -16.341 6.977 38.481 1.00 89.88 281 TYR A N 1
ATOM 2326 C CA . TYR A 1 281 ? -15.978 7.631 37.217 1.00 89.88 281 TYR A CA 1
ATOM 2327 C C . TYR A 1 281 ? -14.788 8.579 37.387 1.00 89.88 281 TYR A C 1
ATOM 2329 O O . TYR A 1 281 ? -14.521 9.064 38.482 1.00 89.88 281 TYR A O 1
ATOM 2337 N N . ALA A 1 282 ? -14.045 8.825 36.308 1.00 89.25 282 ALA A N 1
ATOM 2338 C CA . ALA A 1 282 ? -12.924 9.759 36.305 1.00 89.25 282 ALA A CA 1
ATOM 2339 C C . ALA A 1 282 ? -13.418 11.210 36.235 1.00 89.25 282 ALA A C 1
ATOM 2341 O O . ALA A 1 282 ? -14.199 11.544 35.340 1.00 89.25 282 ALA A O 1
ATOM 2342 N N . SER A 1 283 ? -12.902 12.088 37.098 1.00 86.62 283 SER A N 1
ATOM 2343 C CA . SER A 1 283 ? -13.331 13.497 37.175 1.00 86.62 283 SER A CA 1
ATOM 2344 C C . SER A 1 283 ? -13.140 14.247 35.850 1.00 86.62 283 SER A C 1
ATOM 2346 O O . SER A 1 283 ? -13.976 15.054 35.454 1.00 86.62 283 SER A O 1
ATOM 2348 N N . VAL A 1 284 ? -12.053 13.946 35.130 1.00 86.75 284 VAL A N 1
ATOM 2349 C CA . VAL A 1 284 ? -11.695 14.590 33.850 1.00 86.75 284 VAL A CA 1
ATOM 2350 C C . VAL A 1 284 ? -12.573 14.125 32.685 1.00 86.75 284 VAL A C 1
ATOM 2352 O O . VAL A 1 284 ? -12.796 14.872 31.733 1.00 86.75 284 VAL A O 1
ATOM 2355 N N . ASN A 1 285 ? -13.034 12.873 32.713 1.00 85.25 285 ASN A N 1
ATOM 2356 C CA . ASN A 1 285 ? -13.855 12.306 31.651 1.00 85.25 285 ASN A CA 1
ATOM 2357 C C . ASN A 1 285 ? -14.844 11.287 32.236 1.00 85.25 285 ASN A C 1
ATOM 2359 O O . ASN A 1 285 ? -14.472 10.121 32.420 1.00 85.25 285 ASN A O 1
ATOM 2363 N N . PRO A 1 286 ? -16.108 11.697 32.445 1.00 85.31 286 PRO A N 1
ATOM 2364 C CA . PRO A 1 286 ? -17.161 10.843 32.982 1.00 85.31 286 PRO A CA 1
ATOM 2365 C C . PRO A 1 286 ? -17.401 9.530 32.238 1.00 85.31 286 PRO A C 1
ATOM 2367 O O . PRO A 1 286 ? -17.937 8.593 32.824 1.00 85.31 286 PRO A O 1
ATOM 2370 N N . LEU A 1 287 ? -16.991 9.427 30.969 1.00 84.06 287 LEU A N 1
ATOM 2371 C CA . LEU A 1 287 ? -17.109 8.204 30.165 1.00 84.06 287 LEU A CA 1
ATOM 2372 C C . LEU A 1 287 ? -16.175 7.095 30.635 1.00 84.06 287 LEU A C 1
ATOM 2374 O O . LEU A 1 287 ? -16.397 5.913 30.359 1.00 84.06 287 LEU A O 1
ATOM 2378 N N . ILE A 1 288 ? -15.107 7.455 31.338 1.00 86.12 288 ILE A N 1
ATOM 2379 C CA . ILE A 1 288 ? -14.179 6.513 31.943 1.00 86.12 288 ILE A CA 1
ATOM 2380 C C . ILE A 1 288 ? -14.737 6.175 33.317 1.00 86.12 288 ILE A C 1
ATOM 2382 O O . ILE A 1 288 ? -14.561 6.916 34.275 1.00 86.12 288 ILE A O 1
ATOM 2386 N N . CYS A 1 289 ? -15.434 5.050 33.398 1.00 86.06 289 CYS A N 1
ATOM 2387 C CA . CYS A 1 289 ? -16.102 4.616 34.613 1.00 86.06 289 CYS A CA 1
ATOM 2388 C C . CYS A 1 289 ? -16.143 3.092 34.732 1.00 86.06 289 CYS A C 1
ATOM 2390 O O . CYS A 1 289 ? -15.939 2.374 33.740 1.00 86.06 289 CYS A O 1
ATOM 2392 N N . GLU A 1 290 ? -16.375 2.636 35.956 1.00 87.12 290 GLU A N 1
ATOM 2393 C CA . GLU A 1 290 ? -16.366 1.252 36.409 1.00 87.12 290 GLU A CA 1
ATOM 2394 C C . GLU A 1 290 ? -17.385 1.088 37.539 1.00 87.12 290 GLU A C 1
ATOM 2396 O O . GLU A 1 290 ? -17.466 1.929 38.437 1.00 87.12 290 GLU A O 1
ATOM 2401 N N . VAL A 1 291 ? -18.198 0.035 37.464 1.00 84.81 291 VAL A N 1
ATOM 2402 C CA . VAL A 1 291 ? -19.136 -0.300 38.541 1.00 84.81 291 VAL A CA 1
ATOM 2403 C C . VAL A 1 291 ? -18.331 -0.894 39.688 1.00 84.81 291 VAL A C 1
ATOM 2405 O O . VAL A 1 291 ? -17.454 -1.723 39.455 1.00 84.81 291 VAL A O 1
ATOM 2408 N N . VAL A 1 292 ? -18.619 -0.454 40.911 1.00 82.00 292 VAL A N 1
ATOM 2409 C CA . VAL A 1 292 ? -17.937 -0.963 42.103 1.00 82.00 292 VAL A CA 1
ATOM 2410 C C . VAL A 1 292 ? -18.410 -2.390 42.381 1.00 82.00 292 VAL A C 1
ATOM 2412 O O . VAL A 1 292 ? -19.611 -2.642 42.543 1.00 82.00 292 VAL A O 1
ATOM 2415 N N . ASN A 1 293 ? -17.459 -3.320 42.451 1.00 79.06 293 ASN A N 1
ATOM 2416 C CA . ASN A 1 293 ? -17.737 -4.720 42.753 1.00 79.06 293 ASN A CA 1
ATOM 2417 C C . ASN A 1 293 ? -17.589 -4.999 44.251 1.00 79.06 293 ASN A C 1
ATOM 2419 O O . ASN A 1 293 ? -16.822 -4.345 44.953 1.00 79.06 293 ASN A O 1
ATOM 2423 N N . LYS A 1 294 ? -18.263 -6.045 44.738 1.00 67.12 294 LYS A N 1
ATOM 2424 C CA . LYS A 1 294 ? -18.163 -6.516 46.134 1.00 67.12 294 LYS A CA 1
ATOM 2425 C C . LYS A 1 294 ? -16.743 -6.926 46.541 1.00 67.12 294 LYS A C 1
ATOM 2427 O O . LYS A 1 294 ? -16.430 -6.955 47.725 1.00 67.12 294 LYS A O 1
ATOM 2432 N N . SER A 1 295 ? -15.896 -7.274 45.572 1.00 60.59 295 SER A N 1
ATOM 2433 C CA . SER A 1 295 ? -14.494 -7.643 45.787 1.00 60.59 295 SER A CA 1
ATOM 2434 C C . SER A 1 295 ? -13.555 -6.445 45.958 1.00 60.59 295 SER A C 1
ATOM 2436 O O . SER A 1 295 ? -12.399 -6.647 46.330 1.00 60.59 295 SER A O 1
ATOM 2438 N N . ASP A 1 296 ? -14.006 -5.220 45.668 1.00 61.59 296 ASP A N 1
ATOM 2439 C CA . ASP A 1 296 ? -13.188 -4.018 45.831 1.00 61.59 296 ASP A CA 1
ATOM 2440 C C . ASP A 1 296 ? -13.100 -3.656 47.318 1.00 61.59 296 ASP A C 1
ATOM 2442 O O . ASP A 1 296 ? -13.874 -2.866 47.856 1.00 61.59 296 ASP A O 1
ATOM 2446 N N . SER A 1 297 ? -12.104 -4.238 47.989 1.00 50.97 297 SER A N 1
ATOM 2447 C CA . SER A 1 297 ? -11.845 -4.115 49.430 1.00 50.97 297 SER A CA 1
ATOM 2448 C C . SER A 1 297 ? -11.674 -2.678 49.941 1.00 50.97 297 SER A C 1
ATOM 2450 O O . SER A 1 297 ? -11.697 -2.456 51.144 1.00 50.97 297 SER A O 1
ATOM 2452 N N . VAL A 1 298 ? -11.490 -1.703 49.047 1.00 53.09 298 VAL A N 1
ATOM 2453 C CA . VAL A 1 298 ? -11.221 -0.291 49.372 1.00 53.09 298 VAL A CA 1
ATOM 2454 C C . VAL A 1 298 ? -12.487 0.465 49.810 1.00 53.09 298 VAL A C 1
ATOM 2456 O O . VAL A 1 298 ? -12.375 1.514 50.434 1.00 53.09 298 VAL A O 1
ATOM 2459 N N . LEU A 1 299 ? -13.689 -0.050 49.515 1.00 50.88 299 LEU A N 1
ATOM 2460 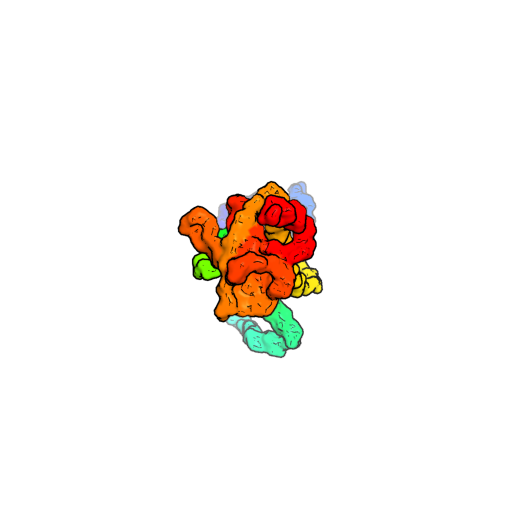C CA . LEU A 1 299 ? -14.964 0.597 49.872 1.00 50.88 299 LEU A CA 1
ATOM 2461 C C . LEU A 1 299 ? -15.709 -0.058 51.042 1.00 50.88 299 LEU A C 1
ATOM 2463 O O . LEU A 1 299 ? -16.642 0.545 51.566 1.00 50.88 299 LEU A O 1
ATOM 2467 N N . ASN A 1 300 ? -15.276 -1.235 51.504 1.00 45.69 300 ASN A N 1
ATOM 2468 C CA . ASN A 1 300 ? -15.838 -1.827 52.722 1.00 45.69 300 ASN A CA 1
ATOM 2469 C C . ASN A 1 300 ? -15.517 -0.981 53.966 1.00 45.69 300 ASN A C 1
ATOM 2471 O O . ASN A 1 300 ? -16.322 -0.949 54.881 1.00 45.69 300 ASN A O 1
ATOM 2475 N N . GLU A 1 301 ? -14.401 -0.241 53.983 1.00 44.50 301 GLU A N 1
ATOM 2476 C CA . GLU A 1 301 ? -14.062 0.658 55.098 1.00 44.50 301 GLU A CA 1
ATOM 2477 C C . GLU A 1 301 ? -14.789 2.010 55.052 1.00 44.50 301 GLU A C 1
ATOM 2479 O O . GLU A 1 301 ? -14.902 2.661 56.082 1.00 44.50 301 GLU A O 1
ATOM 2484 N N . THR A 1 302 ? -15.280 2.468 53.894 1.00 47.59 302 THR A N 1
ATOM 2485 C CA . THR A 1 302 ? -15.973 3.768 53.783 1.00 47.59 302 THR A CA 1
ATOM 2486 C C . THR A 1 302 ? -17.491 3.655 53.882 1.00 47.59 302 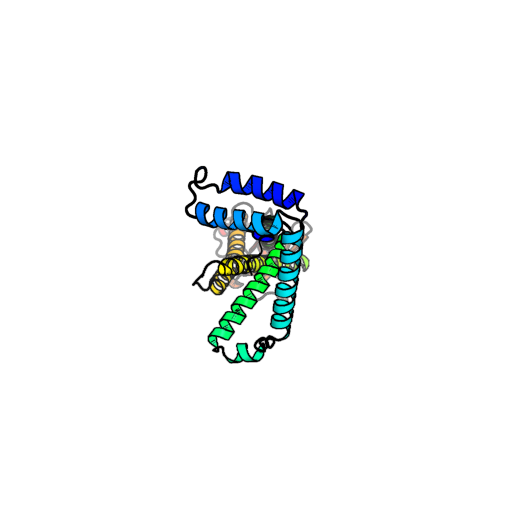THR A C 1
ATOM 2488 O O . THR A 1 302 ? -18.139 4.632 54.253 1.00 47.59 302 THR A O 1
ATOM 2491 N N . LEU A 1 303 ? -18.059 2.482 53.588 1.00 46.38 303 LEU A N 1
ATOM 2492 C CA . LEU A 1 303 ? -19.488 2.203 53.768 1.00 46.38 303 LEU A CA 1
ATOM 2493 C C . LEU A 1 303 ? -19.850 1.834 55.220 1.00 46.38 303 LEU A C 1
ATOM 2495 O O . LEU A 1 303 ? -20.992 2.042 55.606 1.00 46.38 303 LEU A O 1
ATOM 2499 N N . ASP A 1 304 ? -18.886 1.396 56.040 1.00 37.06 304 ASP A N 1
ATOM 2500 C CA . ASP A 1 304 ? -19.082 1.059 57.469 1.00 37.06 304 ASP A CA 1
ATOM 2501 C C . ASP A 1 304 ? -19.203 2.295 58.395 1.00 37.06 304 ASP A C 1
ATOM 2503 O O . ASP A 1 304 ? -19.370 2.166 59.604 1.00 37.06 304 ASP A O 1
ATOM 2507 N N . PHE A 1 305 ? -19.120 3.517 57.849 1.00 35.75 305 PHE A N 1
ATOM 2508 C CA . PHE A 1 305 ? -19.277 4.777 58.599 1.00 35.75 305 PHE A CA 1
ATOM 2509 C C . PHE A 1 305 ? -20.652 5.447 58.417 1.00 35.75 305 PHE A C 1
ATOM 2511 O O . PHE A 1 305 ? -20.813 6.615 58.783 1.00 35.75 305 PHE A O 1
ATOM 2518 N N . GLN A 1 306 ? -21.639 4.753 57.838 1.00 36.88 306 GLN A N 1
ATOM 2519 C CA . GLN A 1 306 ? -23.002 5.279 57.662 1.00 36.88 306 GLN A CA 1
ATOM 2520 C C . GLN A 1 306 ? -24.126 4.385 58.216 1.00 36.88 306 GLN A C 1
ATOM 2522 O O . GLN A 1 306 ? -25.272 4.553 57.796 1.00 36.88 306 GLN A O 1
ATOM 2527 N N . ASP A 1 307 ? -23.823 3.534 59.199 1.00 34.50 307 ASP A N 1
ATOM 2528 C CA . ASP A 1 307 ? -24.833 2.928 60.084 1.00 34.50 307 ASP A CA 1
ATOM 2529 C C . ASP A 1 307 ? -24.915 3.660 61.438 1.00 34.50 307 ASP A C 1
ATOM 2531 O O . ASP A 1 307 ? -23.852 3.946 62.041 1.00 34.50 307 ASP A O 1
#

Sequence (307 aa):
MINYYKILGLENYASITDVKTAYKKLIKQYHPDVSSDPDAEEMTRYLNHAKEFLGDQLSKEDYDRQLKIAYLVEIDRLKRQPKKSKPTKNSYWNSLTVDQKKSRLEEARKIKIKEKYEKSLSVFPLGYRLIGIVIFLIWGLQLMYTNYFLDYTAFSYIRAVLGYFIFGSTLAVSASEIYTYLTTKSLHQTIKFNYERLIAISFVLLFTMGIFSISLLNYSRKSYLLKNDYQITSAKIDFARSSLDRLIITYEIGQVEYTKRVDVIYNDIIKLSGDQVILKYASVNPLICEVVNKSDSVLNETLDFQD